Protein AF-A0A536AU59-F1 (afdb_monomer)

Sequence (185 aa):
SAAAGIATLIAFIRGLRAKHSKTIGNFWVDLVRTTLYILLPMSLVLALLLVSQGVVQNFSAYKTVSLLQPTTASTPVKDAEGNPVLDEHGQPKTETSAVTEQTLPMGPAAAQVAIKQLGTNGGGFFNVNSAHPFENPTPWTNFLEMISILLISSALCYTFGKMVGDTRQGWAVLAAMMIILVVGV

Structure (mmCIF, N/CA/C/O backbone):
data_AF-A0A536AU59-F1
#
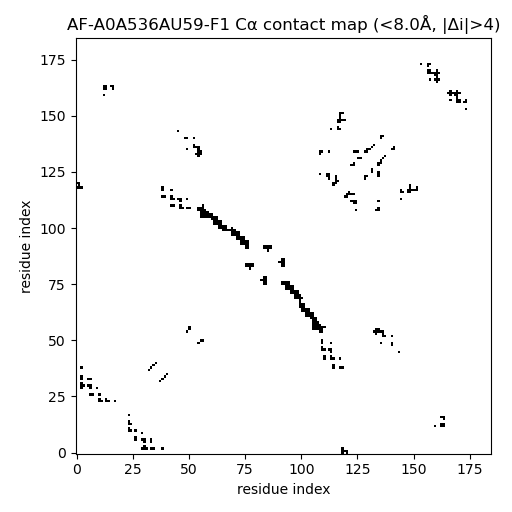_entry.id   AF-A0A536AU59-F1
#
loop_
_atom_site.group_PDB
_atom_site.id
_atom_site.type_symbol
_atom_site.label_atom_id
_atom_site.label_alt_id
_atom_site.label_comp_id
_atom_site.label_asym_id
_atom_site.label_entity_id
_atom_site.label_seq_id
_atom_site.pdbx_PDB_ins_code
_atom_site.Cartn_x
_atom_site.Cartn_y
_atom_site.Cartn_z
_atom_site.occupancy
_atom_site.B_iso_or_equiv
_atom_site.auth_seq_id
_atom_site.auth_comp_id
_atom_site.auth_asym_id
_atom_site.auth_atom_id
_atom_site.pdbx_PDB_model_num
ATOM 1 N N . SER A 1 1 ? 0.973 9.145 8.626 1.00 91.50 1 SER A N 1
ATOM 2 C CA . SER A 1 1 ? -0.442 9.541 8.431 1.00 91.50 1 SER A CA 1
ATOM 3 C C . SER A 1 1 ? -1.398 8.443 8.891 1.00 91.50 1 SER A C 1
ATOM 5 O O . SER A 1 1 ? -2.062 8.653 9.897 1.00 91.50 1 SER A O 1
ATOM 7 N N . ALA A 1 2 ? -1.433 7.269 8.241 1.00 96.81 2 ALA A N 1
ATOM 8 C CA . ALA A 1 2 ? -2.418 6.206 8.504 1.00 96.81 2 ALA A CA 1
ATOM 9 C C . ALA A 1 2 ? -2.560 5.825 9.992 1.00 96.81 2 ALA A C 1
ATOM 11 O O . ALA A 1 2 ? -3.658 5.880 10.540 1.00 96.81 2 ALA A O 1
ATOM 12 N N . ALA A 1 3 ? -1.449 5.537 10.683 1.00 97.88 3 ALA A N 1
ATOM 13 C CA . ALA A 1 3 ? -1.477 5.191 12.108 1.00 97.88 3 ALA A CA 1
ATOM 14 C C . ALA A 1 3 ? -2.070 6.298 12.998 1.00 97.88 3 ALA A C 1
ATOM 16 O O . ALA A 1 3 ? -2.753 5.996 13.971 1.00 97.88 3 ALA A O 1
ATOM 17 N N . ALA A 1 4 ? -1.846 7.572 12.658 1.00 98.06 4 ALA A N 1
ATOM 18 C CA . ALA A 1 4 ? -2.422 8.692 13.396 1.00 98.06 4 ALA A CA 1
ATOM 19 C C . ALA A 1 4 ? -3.943 8.762 13.195 1.00 98.06 4 ALA A C 1
ATOM 21 O O . ALA A 1 4 ? -4.668 8.943 14.166 1.00 98.06 4 ALA A O 1
ATOM 22 N N . GLY A 1 5 ? -4.432 8.544 11.968 1.00 97.81 5 GLY A N 1
ATOM 23 C CA . GLY A 1 5 ? -5.871 8.460 11.688 1.00 97.81 5 GLY A CA 1
ATOM 24 C C . GLY A 1 5 ? -6.550 7.332 12.471 1.00 97.81 5 GLY A C 1
ATOM 25 O O . GLY A 1 5 ? -7.575 7.553 13.115 1.00 97.81 5 GLY A O 1
ATOM 26 N N . ILE A 1 6 ? -5.927 6.150 12.499 1.00 98.25 6 ILE A N 1
ATOM 27 C CA . ILE A 1 6 ? -6.407 4.997 13.274 1.00 98.25 6 ILE A CA 1
ATOM 28 C C . ILE A 1 6 ? -6.409 5.311 14.776 1.00 98.25 6 ILE A C 1
ATOM 30 O O . ILE A 1 6 ? -7.417 5.088 15.441 1.00 98.25 6 ILE A O 1
ATOM 34 N N . ALA A 1 7 ? -5.321 5.867 15.319 1.00 98.19 7 ALA A N 1
ATOM 35 C CA . ALA A 1 7 ? -5.232 6.229 16.734 1.00 98.19 7 ALA A CA 1
ATOM 36 C C . ALA A 1 7 ? -6.310 7.251 17.138 1.00 98.19 7 ALA A C 1
ATOM 38 O O . ALA A 1 7 ? -6.965 7.084 18.169 1.00 98.19 7 ALA A O 1
ATOM 39 N N . THR A 1 8 ? -6.555 8.262 16.299 1.00 97.94 8 THR A N 1
ATOM 40 C CA . THR A 1 8 ? -7.621 9.252 16.509 1.00 97.94 8 THR A CA 1
ATOM 41 C C . THR A 1 8 ? -9.005 8.605 16.494 1.00 97.94 8 THR A C 1
ATOM 43 O O . THR A 1 8 ? -9.805 8.867 17.393 1.00 97.94 8 THR A O 1
ATOM 46 N N . LEU A 1 9 ? -9.286 7.714 15.536 1.00 97.38 9 LEU A N 1
ATOM 47 C CA . LEU A 1 9 ? -10.552 6.979 15.493 1.00 97.38 9 LEU A CA 1
ATOM 48 C C . LEU A 1 9 ? -10.742 6.126 16.754 1.00 97.38 9 LEU A C 1
ATOM 50 O O . LEU A 1 9 ? -11.803 6.150 17.368 1.00 97.38 9 LEU A O 1
ATOM 54 N N . ILE A 1 10 ? -9.712 5.405 17.188 1.00 97.75 10 ILE A N 1
ATOM 55 C CA . ILE A 1 10 ? -9.777 4.575 18.395 1.00 97.75 10 ILE A CA 1
ATOM 56 C C . ILE A 1 10 ? -10.048 5.424 19.646 1.00 97.75 10 ILE A C 1
ATOM 58 O O . ILE A 1 10 ? -10.880 5.043 20.476 1.00 97.75 10 ILE A O 1
ATOM 62 N N . ALA A 1 11 ? -9.404 6.586 19.774 1.00 96.88 11 ALA A N 1
ATOM 63 C CA . ALA A 1 11 ? -9.675 7.532 20.854 1.00 96.88 11 ALA A CA 1
ATOM 64 C C . ALA A 1 11 ? -11.124 8.053 20.808 1.00 96.88 11 ALA A C 1
ATOM 66 O O . ALA A 1 11 ? -11.797 8.086 21.841 1.00 96.88 11 ALA A O 1
ATOM 67 N N . PHE A 1 12 ? -11.636 8.371 19.615 1.00 96.50 12 PHE A N 1
ATOM 68 C CA . PHE A 1 12 ? -13.027 8.780 19.406 1.00 96.50 12 PHE A CA 1
ATOM 69 C C . PHE A 1 12 ? -14.022 7.696 19.847 1.00 96.50 12 PHE A C 1
ATOM 71 O O . PHE A 1 12 ? -14.934 7.971 20.627 1.00 96.50 12 PHE A O 1
ATOM 78 N N . ILE A 1 13 ? -13.809 6.441 19.439 1.00 96.25 13 ILE A N 1
ATOM 79 C CA . ILE A 1 13 ? -14.681 5.316 19.811 1.00 96.25 13 ILE A CA 1
ATOM 80 C C . ILE A 1 13 ? -14.677 5.094 21.331 1.00 96.25 13 ILE A C 1
ATOM 82 O O . ILE A 1 13 ? -15.728 4.853 21.933 1.00 96.25 13 ILE A O 1
ATOM 86 N N . ARG A 1 14 ? -13.509 5.205 21.980 1.00 96.00 14 ARG A N 1
ATOM 87 C CA . ARG A 1 14 ? -13.412 5.148 23.450 1.00 96.00 14 ARG A CA 1
ATOM 88 C C . ARG A 1 14 ? -14.189 6.288 24.107 1.00 96.00 14 ARG A C 1
ATOM 90 O O . ARG A 1 14 ? -14.858 6.039 25.107 1.00 96.00 14 ARG A O 1
ATOM 97 N N . GLY A 1 15 ? -14.139 7.489 23.531 1.00 94.50 15 GLY A N 1
ATOM 98 C CA . GLY A 1 15 ? -14.922 8.646 23.967 1.00 94.50 15 GLY A CA 1
ATOM 99 C C . GLY A 1 15 ? -16.431 8.405 23.899 1.00 94.50 15 GLY A C 1
ATOM 100 O O . GLY A 1 15 ? -17.119 8.649 24.884 1.00 94.50 15 GLY A O 1
ATOM 101 N N . LEU A 1 16 ? -16.939 7.835 22.799 1.00 92.44 16 LEU A N 1
ATOM 102 C CA . LEU A 1 16 ? -18.368 7.513 22.648 1.00 92.44 16 LEU A CA 1
ATOM 103 C C . LEU A 1 16 ? -18.874 6.499 23.683 1.00 92.44 16 LEU A C 1
ATOM 105 O O . LEU A 1 16 ? -20.016 6.573 24.133 1.00 92.44 16 LEU A O 1
ATOM 109 N N . ARG A 1 17 ? -18.036 5.528 24.058 1.00 90.44 17 ARG A N 1
ATOM 110 C CA . ARG A 1 17 ? -18.395 4.498 25.043 1.00 90.44 17 ARG A CA 1
ATOM 111 C C . ARG A 1 17 ? -18.287 5.001 26.488 1.00 90.44 17 ARG A C 1
ATOM 113 O O . ARG A 1 17 ? -18.954 4.470 27.380 1.00 90.44 17 ARG A O 1
ATOM 120 N N . ALA A 1 18 ? -17.402 5.957 26.755 1.00 87.94 18 ALA A N 1
ATOM 121 C CA . ALA A 1 18 ? -17.099 6.404 28.106 1.00 87.94 18 ALA A CA 1
ATOM 122 C C . ALA A 1 18 ? -18.294 7.145 28.731 1.00 87.94 18 ALA A C 1
ATOM 124 O O . ALA A 1 18 ? -18.651 8.233 28.303 1.00 87.94 18 ALA A O 1
ATOM 125 N N . LYS A 1 19 ? -18.886 6.580 29.793 1.00 82.06 19 LYS A N 1
ATOM 126 C CA . LYS A 1 19 ? -19.986 7.232 30.533 1.00 82.06 19 LYS A CA 1
ATOM 127 C C . LYS A 1 19 ? -19.507 8.134 31.678 1.00 82.06 19 LYS A C 1
ATOM 129 O O . LYS A 1 19 ? -20.169 9.111 31.990 1.00 82.06 19 LYS A O 1
ATOM 134 N N . HIS A 1 20 ? -18.350 7.831 32.278 1.00 82.88 20 HIS A N 1
ATOM 135 C CA . HIS A 1 20 ? -17.789 8.574 33.424 1.00 82.88 20 HIS A CA 1
ATOM 136 C C . HIS A 1 20 ? -16.245 8.605 33.454 1.00 82.88 20 HIS A C 1
ATOM 138 O O . HIS A 1 20 ? -15.647 8.883 34.493 1.00 82.88 20 HIS A O 1
ATOM 144 N N . SER A 1 21 ? -15.570 8.287 32.342 1.00 84.50 21 SER A N 1
ATOM 145 C CA . SER A 1 21 ? -14.100 8.313 32.298 1.00 84.50 21 SER A CA 1
ATOM 146 C C . SER A 1 21 ? -13.584 9.735 32.087 1.00 84.50 21 SER A C 1
ATOM 148 O O . SER A 1 21 ? -14.093 10.454 31.232 1.00 84.50 21 SER A O 1
ATOM 150 N N . LYS A 1 22 ? -12.524 10.115 32.809 1.00 89.00 22 LYS A N 1
ATOM 151 C CA . LYS A 1 22 ? -11.792 11.373 32.571 1.00 89.00 22 LYS A CA 1
ATOM 152 C C . LYS A 1 22 ? -10.778 11.269 31.424 1.00 89.00 22 LYS A C 1
ATOM 154 O O . LYS A 1 22 ? -10.204 12.278 31.033 1.00 89.00 22 LYS A O 1
ATOM 159 N N . THR A 1 23 ? -10.515 10.063 30.915 1.00 93.31 23 THR A N 1
ATOM 160 C CA . THR A 1 23 ? -9.491 9.808 29.890 1.00 93.31 23 THR A CA 1
ATOM 161 C C . THR A 1 23 ? -10.007 8.886 28.781 1.00 93.31 23 THR A C 1
ATOM 163 O O . THR A 1 23 ? -10.930 8.094 28.987 1.00 93.31 23 THR A O 1
ATOM 166 N N . ILE A 1 24 ? -9.386 8.977 27.600 1.00 94.44 24 ILE A N 1
ATOM 167 C CA . ILE A 1 24 ? -9.731 8.204 26.388 1.00 94.44 24 ILE A CA 1
ATOM 168 C C . ILE A 1 24 ? -8.565 7.331 25.883 1.00 94.44 24 ILE A C 1
ATOM 170 O O . ILE A 1 24 ? -8.553 6.862 24.743 1.00 94.44 24 ILE A O 1
ATOM 174 N N . GLY A 1 25 ? -7.586 7.072 26.753 1.00 94.69 25 GLY A N 1
ATOM 175 C CA . GLY A 1 25 ? -6.386 6.286 26.457 1.00 94.69 25 GLY A CA 1
ATOM 176 C C . GLY A 1 25 ? -5.146 7.141 26.192 1.00 94.69 25 GLY A C 1
ATOM 177 O O . GLY A 1 25 ? -5.088 8.303 26.592 1.00 94.69 25 GLY A O 1
ATOM 178 N N . ASN A 1 26 ? -4.137 6.541 25.553 1.00 97.62 26 ASN A N 1
ATOM 179 C CA . ASN A 1 26 ? -2.850 7.173 25.264 1.00 97.62 26 ASN A CA 1
ATOM 180 C C . ASN A 1 26 ? -2.548 7.097 23.762 1.00 97.62 26 ASN A C 1
ATOM 182 O O . ASN A 1 26 ? -2.304 6.015 23.226 1.00 97.62 26 ASN A O 1
ATOM 186 N N . PHE A 1 27 ? -2.513 8.264 23.119 1.00 97.62 27 PHE A N 1
ATOM 187 C CA . PHE A 1 27 ? -2.277 8.401 21.685 1.00 97.62 27 PHE A CA 1
ATOM 188 C C . PHE A 1 27 ? -0.969 7.747 21.223 1.00 97.62 27 PHE A C 1
ATOM 190 O O . PHE A 1 27 ? -0.961 7.035 20.223 1.00 97.62 27 PHE A O 1
ATOM 197 N N . TRP A 1 28 ? 0.130 7.931 21.959 1.00 98.25 28 TRP A N 1
ATOM 198 C CA . TRP A 1 28 ? 1.439 7.396 21.576 1.00 98.25 28 TRP A CA 1
ATOM 199 C C . TRP A 1 28 ? 1.464 5.871 21.596 1.00 98.25 28 TRP A C 1
ATOM 201 O O . TRP A 1 28 ? 2.072 5.246 20.730 1.00 98.25 28 TRP A O 1
ATOM 211 N N . VAL A 1 29 ? 0.755 5.266 22.551 1.00 98.50 29 VAL A N 1
ATOM 212 C CA . VAL A 1 29 ? 0.616 3.809 22.626 1.00 98.50 29 VAL A CA 1
ATOM 213 C C . VAL A 1 29 ? -0.158 3.287 21.419 1.00 98.50 29 VAL A C 1
ATOM 215 O O . VAL A 1 29 ? 0.282 2.323 20.794 1.00 98.50 29 VAL A O 1
ATOM 218 N N . ASP A 1 30 ? -1.275 3.923 21.062 1.00 98.44 30 ASP A N 1
ATOM 219 C CA . ASP A 1 30 ? -2.071 3.513 19.900 1.00 98.44 30 ASP A CA 1
ATOM 220 C C . ASP A 1 30 ? -1.302 3.716 18.588 1.00 98.44 30 ASP A C 1
ATOM 222 O O . ASP A 1 30 ? -1.297 2.828 17.734 1.00 98.44 30 ASP A O 1
ATOM 226 N N . LEU A 1 31 ? -0.592 4.839 18.451 1.00 98.56 31 LEU A N 1
ATOM 227 C CA . LEU A 1 31 ? 0.230 5.159 17.285 1.00 98.56 31 LEU A CA 1
ATOM 228 C C . LEU A 1 31 ? 1.341 4.121 17.076 1.00 98.56 31 LEU A C 1
ATOM 230 O O . LEU A 1 31 ? 1.478 3.567 15.981 1.00 98.56 31 LEU A O 1
ATOM 234 N N . VAL A 1 32 ? 2.118 3.835 18.125 1.00 98.50 32 VAL A N 1
ATOM 235 C CA . VAL A 1 32 ? 3.233 2.879 18.064 1.00 98.50 32 VAL A CA 1
ATOM 236 C C . VAL A 1 32 ? 2.713 1.468 17.811 1.00 98.50 32 VAL A C 1
ATOM 238 O O . VAL A 1 32 ? 3.229 0.785 16.928 1.00 98.50 32 VAL A O 1
ATOM 241 N N . ARG A 1 33 ? 1.655 1.035 18.511 1.00 98.56 33 ARG A N 1
ATOM 242 C CA . ARG A 1 33 ? 1.087 -0.308 18.316 1.00 98.56 33 ARG A CA 1
ATOM 243 C C . ARG A 1 33 ? 0.515 -0.493 16.917 1.00 98.56 33 ARG A C 1
ATOM 245 O O . ARG A 1 33 ? 0.765 -1.520 16.298 1.00 98.56 33 ARG A O 1
ATOM 252 N N . THR A 1 34 ? -0.204 0.501 16.404 1.00 98.38 34 THR A N 1
ATOM 253 C CA . THR A 1 34 ? -0.750 0.451 15.042 1.00 98.38 34 THR A CA 1
ATOM 254 C C . THR A 1 34 ? 0.368 0.386 14.008 1.00 98.38 34 THR A C 1
ATOM 256 O O . THR A 1 34 ? 0.298 -0.396 13.065 1.00 98.38 34 THR A O 1
ATOM 259 N N . THR A 1 35 ? 1.434 1.165 14.196 1.00 98.44 35 THR A N 1
ATOM 260 C CA . THR A 1 35 ? 2.568 1.167 13.267 1.00 98.44 35 THR A CA 1
ATOM 261 C C . THR A 1 35 ? 3.310 -0.169 13.292 1.00 98.44 35 THR A C 1
ATOM 263 O O . THR A 1 35 ? 3.496 -0.775 12.242 1.00 98.44 35 THR A O 1
ATOM 266 N N . LEU A 1 36 ? 3.699 -0.649 14.477 1.00 98.56 36 LEU A N 1
ATOM 267 C CA . LEU A 1 36 ? 4.583 -1.809 14.620 1.00 98.56 36 LEU A CA 1
ATOM 268 C C . LEU A 1 36 ? 3.873 -3.159 14.504 1.00 98.56 36 LEU A C 1
ATOM 270 O O . LEU A 1 36 ? 4.485 -4.109 14.031 1.00 98.56 36 LEU A O 1
ATOM 274 N N . TYR A 1 37 ? 2.611 -3.263 14.929 1.00 98.25 37 TYR A N 1
ATOM 275 C CA . TYR A 1 37 ? 1.904 -4.549 15.004 1.00 98.25 37 TYR A CA 1
ATOM 276 C C . TYR A 1 37 ? 0.792 -4.714 13.969 1.00 98.25 37 TYR A C 1
ATOM 278 O O . TYR A 1 37 ? 0.272 -5.816 13.830 1.00 98.25 37 TYR A O 1
ATOM 286 N N . ILE A 1 38 ? 0.425 -3.655 13.242 1.00 98.00 38 ILE A N 1
ATOM 287 C CA . ILE A 1 38 ? -0.588 -3.728 12.179 1.00 98.00 38 ILE A CA 1
ATOM 288 C C . ILE A 1 38 ? 0.046 -3.343 10.846 1.00 98.00 38 ILE A C 1
ATOM 290 O O . ILE A 1 38 ? 0.218 -4.192 9.978 1.00 98.00 38 ILE A O 1
ATOM 294 N N . LEU A 1 39 ? 0.446 -2.079 10.691 1.00 98.31 39 LEU A N 1
ATOM 295 C CA . LEU A 1 39 ? 0.872 -1.558 9.392 1.00 98.31 39 LEU A CA 1
ATOM 296 C C . LEU A 1 39 ? 2.169 -2.197 8.898 1.00 98.31 39 LEU A C 1
ATOM 298 O O . LEU A 1 39 ? 2.203 -2.653 7.763 1.00 98.31 39 LEU A O 1
ATOM 302 N N . LEU A 1 40 ? 3.210 -2.249 9.734 1.00 98.44 40 LEU A N 1
ATOM 303 C CA . LEU A 1 40 ? 4.515 -2.796 9.362 1.00 98.44 40 LEU A CA 1
ATOM 304 C C . LEU A 1 40 ? 4.474 -4.286 8.968 1.00 98.44 40 LEU A C 1
ATOM 306 O O . LEU A 1 40 ? 4.980 -4.616 7.898 1.00 98.44 40 LEU A O 1
ATOM 310 N N . PRO A 1 41 ? 3.891 -5.207 9.763 1.00 98.50 41 PRO A N 1
ATOM 311 C CA . PRO A 1 41 ? 3.863 -6.616 9.378 1.00 98.50 41 PRO A CA 1
ATOM 312 C C . PRO A 1 41 ? 2.989 -6.855 8.145 1.00 98.50 41 PRO A C 1
ATOM 314 O O . PRO A 1 41 ? 3.378 -7.614 7.260 1.00 98.50 41 PRO A O 1
ATOM 317 N N . MET A 1 42 ? 1.837 -6.183 8.040 1.00 98.19 42 MET A N 1
ATOM 318 C CA . MET A 1 42 ? 0.968 -6.328 6.870 1.00 98.19 42 MET A CA 1
ATOM 319 C C . MET A 1 42 ? 1.617 -5.758 5.604 1.00 98.19 42 MET A C 1
ATOM 321 O O . MET A 1 42 ? 1.542 -6.391 4.551 1.00 98.19 42 MET A O 1
ATOM 325 N N . SER A 1 43 ? 2.284 -4.601 5.694 1.00 98.06 43 SER A N 1
ATOM 326 C CA . SER A 1 43 ? 2.978 -4.010 4.547 1.00 98.06 43 SER A CA 1
ATOM 327 C C . SER A 1 43 ? 4.182 -4.836 4.124 1.00 98.06 43 SER A C 1
ATOM 329 O O . SER A 1 43 ? 4.426 -4.95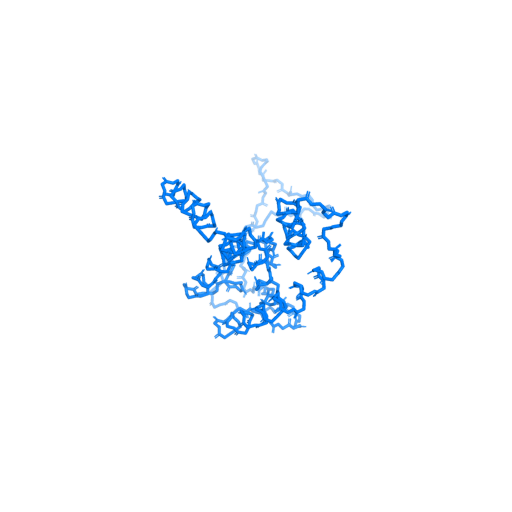2 2.929 1.00 98.06 43 SER A O 1
ATOM 331 N N . LEU A 1 44 ? 4.890 -5.469 5.063 1.00 98.56 44 LEU A N 1
ATOM 332 C CA . LEU A 1 44 ? 5.975 -6.390 4.741 1.00 98.56 44 LEU A CA 1
ATOM 333 C C . LEU A 1 44 ? 5.465 -7.590 3.934 1.00 98.56 44 LEU A C 1
ATOM 335 O O . LEU A 1 44 ? 6.029 -7.904 2.889 1.00 98.56 44 LEU A O 1
ATOM 339 N N . VAL A 1 45 ? 4.381 -8.232 4.383 1.00 98.62 45 VAL A N 1
ATOM 340 C CA . VAL A 1 45 ? 3.781 -9.368 3.664 1.00 98.62 45 VAL A CA 1
ATOM 341 C C . VAL A 1 45 ? 3.320 -8.944 2.271 1.00 98.62 45 VAL A C 1
ATOM 343 O O . VAL A 1 45 ? 3.668 -9.596 1.287 1.00 98.62 45 VAL A O 1
ATOM 346 N N . LEU A 1 46 ? 2.589 -7.832 2.168 1.00 98.56 46 LEU A N 1
ATOM 347 C CA . LEU A 1 46 ? 2.123 -7.324 0.880 1.00 98.56 46 LEU A CA 1
ATOM 348 C C . LEU A 1 46 ? 3.295 -6.966 -0.043 1.00 98.56 46 LEU A C 1
ATOM 350 O O . LEU A 1 46 ? 3.273 -7.345 -1.207 1.00 98.56 46 LEU A O 1
ATOM 354 N N . ALA A 1 47 ? 4.344 -6.312 0.462 1.00 98.62 47 ALA A N 1
ATOM 355 C CA . ALA A 1 47 ? 5.524 -5.976 -0.331 1.00 98.62 47 ALA A CA 1
ATOM 356 C C . ALA A 1 47 ? 6.200 -7.230 -0.901 1.00 98.62 47 ALA A C 1
ATOM 358 O O . ALA A 1 47 ? 6.558 -7.238 -2.074 1.00 98.62 47 ALA A O 1
ATOM 359 N N . LEU A 1 48 ? 6.327 -8.306 -0.119 1.00 98.62 48 LEU A N 1
ATOM 360 C CA . LEU A 1 48 ? 6.884 -9.572 -0.608 1.00 98.62 48 LEU A CA 1
ATOM 361 C C . LEU A 1 48 ? 6.015 -10.198 -1.707 1.00 98.62 48 LEU A C 1
ATOM 363 O O . LEU A 1 48 ? 6.548 -10.663 -2.716 1.00 98.62 48 LEU A O 1
ATOM 367 N N . LEU A 1 49 ? 4.688 -10.163 -1.550 1.00 98.50 49 LEU A N 1
ATOM 368 C CA . LEU A 1 49 ? 3.760 -10.617 -2.590 1.00 98.50 49 LEU A CA 1
ATOM 369 C C . LEU A 1 49 ? 3.905 -9.780 -3.867 1.00 98.50 49 LEU A C 1
ATOM 371 O O . LEU A 1 49 ? 4.002 -10.345 -4.952 1.00 98.50 49 LEU A O 1
ATOM 375 N N . LEU A 1 50 ? 3.996 -8.457 -3.747 1.00 98.62 50 LEU A N 1
ATOM 376 C CA . LEU A 1 50 ? 4.196 -7.549 -4.877 1.00 98.62 50 LEU A CA 1
ATOM 377 C C . LEU A 1 50 ? 5.537 -7.800 -5.591 1.00 98.62 50 LEU A C 1
ATOM 379 O O . LEU A 1 50 ? 5.567 -7.934 -6.815 1.00 98.62 50 LEU A O 1
ATOM 383 N N . VAL A 1 51 ? 6.637 -7.945 -4.843 1.00 98.62 51 VAL A N 1
ATOM 384 C CA . VAL A 1 51 ? 7.960 -8.283 -5.404 1.00 98.62 51 VAL A CA 1
ATOM 385 C C . VAL A 1 51 ? 7.912 -9.609 -6.153 1.00 98.62 51 VAL A C 1
ATOM 387 O O . VAL A 1 51 ? 8.452 -9.702 -7.254 1.00 98.62 51 VAL A O 1
ATOM 390 N N . SER A 1 52 ? 7.214 -10.615 -5.611 1.00 98.38 52 SER A N 1
ATOM 391 C CA . SER A 1 52 ? 7.072 -11.920 -6.273 1.00 98.38 52 SER A CA 1
ATOM 392 C C . SER A 1 52 ? 6.404 -11.839 -7.651 1.00 98.38 52 SER A C 1
ATOM 394 O O . SER A 1 52 ? 6.571 -12.744 -8.463 1.00 98.38 52 SER A O 1
ATOM 396 N N . GLN A 1 53 ? 5.653 -10.766 -7.916 1.00 98.50 53 GLN A N 1
ATOM 397 C CA . GLN A 1 53 ? 4.943 -10.535 -9.173 1.00 98.50 53 GLN A CA 1
ATOM 398 C C . GLN A 1 53 ? 5.641 -9.520 -10.092 1.00 98.50 53 GLN A C 1
ATOM 400 O O . GLN A 1 53 ? 5.125 -9.231 -11.167 1.00 98.50 53 GLN A O 1
ATOM 405 N N . GLY A 1 54 ? 6.805 -8.987 -9.703 1.00 97.38 54 GLY A N 1
ATOM 406 C CA . GLY A 1 54 ? 7.615 -8.106 -10.553 1.00 97.38 54 GLY A CA 1
ATOM 407 C C . GLY A 1 54 ? 7.620 -6.626 -10.163 1.00 97.38 54 GLY A C 1
ATOM 408 O O . GLY A 1 54 ? 8.169 -5.814 -10.907 1.00 97.38 54 GLY A O 1
ATOM 409 N N . VAL A 1 55 ? 7.058 -6.255 -9.008 1.00 98.44 55 VAL A N 1
ATOM 410 C CA . VAL A 1 55 ? 7.214 -4.892 -8.473 1.00 98.44 55 VAL A CA 1
ATOM 411 C C . VAL A 1 55 ? 8.675 -4.663 -8.088 1.00 98.44 55 VAL A C 1
ATOM 413 O O . VAL A 1 55 ? 9.299 -5.496 -7.425 1.00 98.44 55 VAL A O 1
ATOM 416 N N . VAL A 1 56 ? 9.240 -3.531 -8.508 1.00 97.88 56 VAL A N 1
ATOM 417 C CA . VAL A 1 56 ? 10.676 -3.269 -8.345 1.00 97.88 56 VAL A CA 1
ATOM 418 C C . VAL A 1 56 ? 11.004 -2.989 -6.875 1.00 97.88 56 VAL A C 1
ATOM 420 O O . VAL A 1 56 ? 10.355 -2.182 -6.214 1.00 97.88 56 VAL A O 1
ATOM 423 N N . GLN A 1 57 ? 12.028 -3.664 -6.351 1.00 98.38 57 GLN A N 1
ATOM 424 C CA . GLN A 1 57 ? 12.509 -3.479 -4.981 1.00 98.38 57 GLN A CA 1
ATOM 425 C C . GLN A 1 57 ? 14.030 -3.666 -4.918 1.00 98.38 57 GLN A C 1
ATOM 427 O O . GLN A 1 57 ? 14.526 -4.750 -4.616 1.00 98.38 57 GLN A O 1
ATOM 432 N N . ASN A 1 58 ? 14.789 -2.616 -5.233 1.00 97.75 58 ASN A N 1
ATOM 433 C CA . ASN A 1 58 ? 16.254 -2.626 -5.166 1.00 97.75 58 ASN A CA 1
ATOM 434 C C . ASN A 1 58 ? 16.828 -1.211 -4.952 1.00 97.75 58 ASN A C 1
ATOM 436 O O . ASN A 1 58 ? 16.089 -0.234 -4.909 1.00 97.75 58 ASN A O 1
ATOM 440 N N . PHE A 1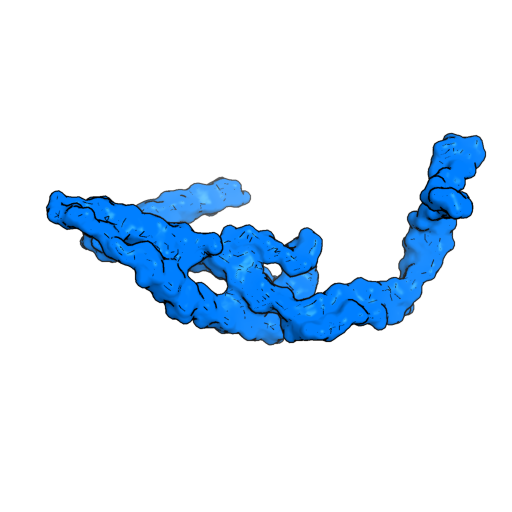 59 ? 18.151 -1.103 -4.826 1.00 97.75 59 PHE A N 1
ATOM 441 C CA . PHE A 1 59 ? 18.870 0.176 -4.726 1.00 97.75 59 PHE A CA 1
ATOM 442 C C . PHE A 1 59 ? 19.842 0.390 -5.896 1.00 97.75 59 PHE A C 1
ATOM 444 O O . PHE A 1 59 ? 20.857 1.067 -5.747 1.00 97.75 59 PHE A O 1
ATOM 451 N N . SER A 1 60 ? 19.587 -0.224 -7.056 1.00 97.56 60 SER A N 1
ATOM 452 C CA . SER A 1 60 ? 20.453 -0.010 -8.219 1.00 97.56 60 SER A CA 1
ATOM 453 C C . SER A 1 60 ? 20.254 1.386 -8.803 1.00 97.56 60 SER A C 1
ATOM 455 O O . SER A 1 60 ? 19.155 1.936 -8.742 1.00 97.56 60 SER A O 1
ATOM 457 N N . ALA A 1 61 ? 21.296 1.922 -9.441 1.00 97.50 61 ALA A N 1
ATOM 458 C CA . ALA A 1 61 ? 21.164 3.095 -10.296 1.00 97.50 61 ALA A CA 1
ATOM 459 C C . ALA A 1 61 ? 20.174 2.841 -11.450 1.00 97.50 61 ALA A C 1
ATOM 461 O O . ALA A 1 61 ? 19.818 1.696 -11.751 1.00 97.50 61 ALA A O 1
ATOM 462 N N . TYR A 1 62 ? 19.735 3.920 -12.100 1.00 96.94 62 TYR A N 1
ATOM 463 C CA . TYR A 1 62 ? 18.883 3.829 -13.284 1.00 96.94 62 TYR A CA 1
ATOM 464 C C . TYR A 1 62 ? 19.603 3.034 -14.373 1.00 96.94 62 TYR A C 1
ATOM 466 O O . TYR A 1 62 ? 20.817 3.159 -14.545 1.00 96.94 62 TYR A O 1
ATOM 474 N N . LYS A 1 63 ? 18.857 2.193 -15.088 1.00 96.00 63 LYS A N 1
ATOM 475 C CA . LYS A 1 63 ? 19.427 1.306 -16.105 1.00 96.00 63 LYS A CA 1
ATOM 476 C C . LYS A 1 63 ? 19.110 1.827 -17.492 1.00 96.00 63 LYS A C 1
ATOM 478 O O . LYS A 1 63 ? 17.940 1.967 -17.822 1.00 96.00 63 LYS A O 1
ATOM 483 N N . THR A 1 64 ? 20.127 2.042 -18.310 1.00 96.62 64 THR A N 1
ATOM 484 C CA . THR A 1 64 ? 19.942 2.308 -19.738 1.00 96.62 64 THR A CA 1
ATOM 485 C C . THR A 1 64 ? 19.870 0.983 -20.486 1.00 96.62 64 THR A C 1
ATOM 487 O O . THR A 1 64 ? 20.728 0.119 -20.298 1.00 96.62 64 THR A O 1
ATOM 490 N N . VAL A 1 65 ? 18.829 0.797 -21.294 1.00 95.00 65 VAL A N 1
ATOM 491 C CA . VAL A 1 65 ? 18.620 -0.406 -22.107 1.00 95.00 65 VAL A CA 1
ATOM 492 C C . VAL A 1 65 ? 18.497 -0.031 -23.576 1.00 95.00 65 VAL A C 1
ATOM 494 O O . VAL A 1 65 ? 17.820 0.935 -23.919 1.00 95.00 65 VAL A O 1
ATOM 497 N N . SER A 1 66 ? 19.143 -0.801 -24.447 1.00 95.00 66 SER A N 1
ATOM 498 C CA . SER A 1 66 ? 19.001 -0.641 -25.893 1.00 95.00 66 SER A CA 1
ATOM 499 C C . SER A 1 66 ? 17.648 -1.185 -26.351 1.00 95.00 66 SER A C 1
ATOM 501 O O . SER A 1 66 ? 17.234 -2.278 -25.959 1.00 95.00 66 SER A O 1
ATOM 503 N N . LEU A 1 67 ? 16.956 -0.417 -27.182 1.00 94.38 67 LEU A N 1
ATOM 504 C CA . LEU A 1 67 ? 15.672 -0.789 -27.755 1.00 94.38 67 LEU A CA 1
ATOM 505 C C . LEU A 1 67 ? 15.875 -1.771 -28.912 1.00 94.38 67 LEU A C 1
ATOM 507 O O . LEU A 1 67 ? 16.752 -1.584 -29.751 1.00 94.38 67 LEU A O 1
ATOM 511 N N . LEU A 1 68 ? 15.018 -2.794 -28.985 1.00 93.12 68 LEU A N 1
ATOM 512 C CA . LEU A 1 68 ? 15.003 -3.732 -30.115 1.00 93.12 68 LEU A CA 1
ATOM 513 C C . LEU A 1 68 ? 14.566 -3.051 -31.420 1.00 93.12 68 LEU A C 1
ATOM 515 O O . LEU A 1 68 ? 15.029 -3.420 -32.494 1.00 93.12 68 LEU A O 1
ATOM 519 N N . GLN A 1 69 ? 13.686 -2.052 -31.317 1.00 91.75 69 GLN A N 1
ATOM 520 C CA . GLN A 1 69 ? 13.232 -1.229 -32.430 1.00 91.75 69 GLN A CA 1
ATOM 521 C C . GLN A 1 69 ? 13.408 0.252 -32.062 1.00 91.75 69 GLN A C 1
ATOM 523 O O . GLN A 1 69 ? 12.839 0.688 -31.056 1.00 91.75 69 GLN A O 1
ATOM 528 N N . PRO A 1 70 ? 14.169 1.036 -32.848 1.00 87.88 70 PRO A N 1
ATOM 529 C CA . PRO A 1 70 ? 14.300 2.468 -32.618 1.00 87.88 70 PRO A CA 1
ATOM 530 C C . PRO A 1 70 ? 12.950 3.180 -32.744 1.00 87.88 70 PRO A C 1
ATOM 532 O O . PRO A 1 70 ? 12.188 2.919 -33.678 1.00 87.88 70 PRO A O 1
ATOM 535 N N . THR A 1 71 ? 12.670 4.099 -31.823 1.00 84.94 71 THR A N 1
ATOM 536 C CA . THR A 1 71 ? 11.491 4.979 -31.895 1.00 84.94 71 THR A CA 1
ATOM 537 C C . THR A 1 71 ? 11.927 6.356 -32.376 1.00 84.94 71 THR A C 1
ATOM 539 O O . THR A 1 71 ? 12.987 6.836 -31.993 1.00 84.94 71 THR A O 1
ATOM 542 N N . THR A 1 72 ? 11.136 7.026 -33.206 1.00 85.69 72 THR A N 1
ATOM 543 C CA . THR A 1 72 ? 11.426 8.403 -33.624 1.00 85.69 72 THR A CA 1
ATOM 544 C C . THR A 1 72 ? 10.872 9.396 -32.610 1.00 85.69 72 THR A C 1
ATOM 546 O O . THR A 1 72 ? 9.671 9.383 -32.338 1.00 85.69 72 THR A O 1
ATOM 549 N N . ALA A 1 73 ? 11.721 10.276 -32.085 1.00 79.12 73 ALA A N 1
ATOM 550 C CA . ALA A 1 73 ? 11.290 11.419 -31.289 1.00 79.12 73 ALA A CA 1
ATOM 551 C C . ALA A 1 73 ? 11.545 12.711 -32.072 1.00 79.12 73 ALA A C 1
ATOM 553 O O . ALA A 1 73 ? 12.646 12.933 -32.578 1.00 79.12 73 ALA A O 1
ATOM 554 N N . SER A 1 74 ? 10.522 13.559 -32.170 1.00 75.69 74 SER A N 1
ATOM 555 C CA . SER A 1 74 ? 10.642 14.899 -32.743 1.00 75.69 74 SER A CA 1
ATOM 556 C C . SER A 1 74 ? 11.045 15.863 -31.634 1.00 75.69 74 SER A C 1
ATOM 558 O O . SER A 1 74 ? 10.230 16.229 -30.787 1.00 75.69 74 SER A O 1
ATOM 560 N N . THR A 1 75 ? 12.315 16.252 -31.608 1.00 73.81 75 THR A N 1
ATOM 561 C CA . THR A 1 75 ? 12.826 17.238 -30.650 1.00 73.81 75 THR A CA 1
ATOM 562 C C . THR A 1 75 ? 12.894 18.611 -31.312 1.00 73.81 75 THR A C 1
ATOM 564 O O . THR A 1 75 ? 13.382 18.693 -32.440 1.00 73.81 75 THR A O 1
ATOM 567 N N . PRO A 1 76 ? 12.447 19.698 -30.655 1.00 76.06 76 PRO A N 1
ATOM 568 C CA . PRO A 1 76 ? 12.658 21.045 -31.173 1.00 76.06 76 PRO A CA 1
ATOM 569 C C . PRO A 1 76 ? 14.159 21.313 -31.278 1.00 76.06 76 PRO A C 1
ATOM 571 O O . PRO A 1 76 ? 14.882 21.133 -30.294 1.00 76.06 76 PRO A O 1
ATOM 574 N N . VAL A 1 77 ? 14.619 21.736 -32.451 1.00 73.94 77 VAL A N 1
ATOM 575 C CA . VAL A 1 77 ? 15.986 22.214 -32.656 1.00 73.94 77 VAL A CA 1
ATOM 576 C C . VAL A 1 77 ? 16.146 23.464 -31.808 1.00 73.94 77 VAL A C 1
ATOM 578 O O . VAL A 1 77 ? 15.338 24.383 -31.917 1.00 73.94 77 VAL A O 1
ATOM 581 N N . LYS A 1 78 ? 17.147 23.488 -30.933 1.00 77.56 78 LYS A N 1
ATOM 582 C CA . LYS A 1 78 ? 17.437 24.646 -30.085 1.00 77.56 78 LYS A CA 1
ATOM 583 C C . LYS A 1 78 ? 18.654 25.399 -30.618 1.00 77.56 78 LYS A C 1
ATOM 585 O O . LYS A 1 78 ? 19.585 24.765 -31.110 1.00 77.56 78 LYS A O 1
ATOM 590 N N . ASP A 1 79 ? 18.631 26.726 -30.540 1.00 74.81 79 ASP A N 1
ATOM 591 C CA . ASP A 1 79 ? 19.788 27.581 -30.815 1.00 74.81 79 ASP A CA 1
ATOM 592 C C . ASP A 1 79 ? 20.856 27.458 -29.706 1.00 74.81 79 ASP A C 1
ATOM 594 O O . ASP A 1 79 ? 20.688 26.725 -28.725 1.00 74.81 79 ASP A O 1
ATOM 598 N N . ALA A 1 80 ? 21.983 28.159 -29.864 1.00 72.94 80 ALA A N 1
ATOM 599 C CA . ALA A 1 80 ? 23.085 28.144 -28.898 1.00 72.94 80 ALA A CA 1
ATOM 600 C C . ALA A 1 80 ? 22.699 28.725 -27.520 1.00 72.94 80 ALA A C 1
ATOM 602 O O . ALA A 1 80 ? 23.362 28.425 -26.526 1.00 72.94 80 ALA A O 1
ATOM 603 N N . GLU A 1 81 ? 21.621 29.512 -27.448 1.00 76.75 81 GLU A N 1
ATOM 604 C CA . GLU A 1 81 ? 21.056 30.057 -26.212 1.00 76.75 81 GLU A CA 1
ATOM 605 C C . GLU A 1 81 ? 19.953 29.164 -25.599 1.00 76.75 81 GLU A C 1
ATOM 607 O O . GLU A 1 81 ? 19.478 29.435 -24.494 1.00 76.75 81 GLU A O 1
ATOM 612 N N . GLY A 1 82 ? 19.575 28.064 -26.262 1.00 71.75 82 GLY A N 1
ATOM 613 C CA . GLY A 1 82 ? 18.582 27.095 -25.795 1.00 71.75 82 GLY A CA 1
ATOM 614 C C . GLY A 1 82 ? 17.130 27.392 -26.197 1.00 71.75 82 GLY A C 1
ATOM 615 O O . GLY A 1 82 ? 16.233 26.662 -25.748 1.00 71.75 82 GLY A O 1
ATOM 616 N N . ASN A 1 83 ? 16.876 28.403 -27.036 1.00 77.56 83 ASN A N 1
ATOM 617 C CA . ASN A 1 83 ? 15.540 28.718 -27.551 1.00 77.56 83 ASN A CA 1
ATOM 618 C C . ASN A 1 83 ? 15.198 27.839 -28.766 1.00 77.56 83 ASN A C 1
ATOM 620 O O . ASN A 1 83 ? 16.093 27.471 -29.524 1.00 77.56 83 ASN A O 1
ATOM 624 N N . PRO A 1 84 ? 13.920 27.489 -28.997 1.00 76.50 84 PRO A N 1
ATOM 625 C CA . PRO A 1 84 ? 13.526 26.720 -30.174 1.00 76.50 84 PRO A CA 1
ATOM 626 C C . PRO A 1 84 ? 13.744 27.532 -31.460 1.00 76.50 84 PRO A C 1
ATOM 628 O O . PRO A 1 84 ? 13.165 28.606 -31.618 1.00 76.50 84 PRO A O 1
ATOM 631 N N . VAL A 1 85 ? 14.532 27.002 -32.397 1.00 79.12 85 VAL A N 1
ATOM 632 C CA . VAL A 1 85 ? 14.685 27.556 -33.747 1.00 79.12 85 VAL A CA 1
ATOM 633 C C . VAL A 1 85 ? 13.340 27.452 -34.451 1.00 79.12 85 VAL A C 1
ATOM 635 O O . VAL A 1 85 ? 12.767 26.369 -34.515 1.00 79.12 85 VAL A O 1
ATOM 638 N N . LEU A 1 86 ? 12.828 28.565 -34.969 1.00 78.88 86 LEU A N 1
ATOM 639 C CA . LEU A 1 86 ? 11.556 28.589 -35.685 1.00 78.88 86 LEU A CA 1
ATOM 640 C C . LEU A 1 86 ? 11.755 28.228 -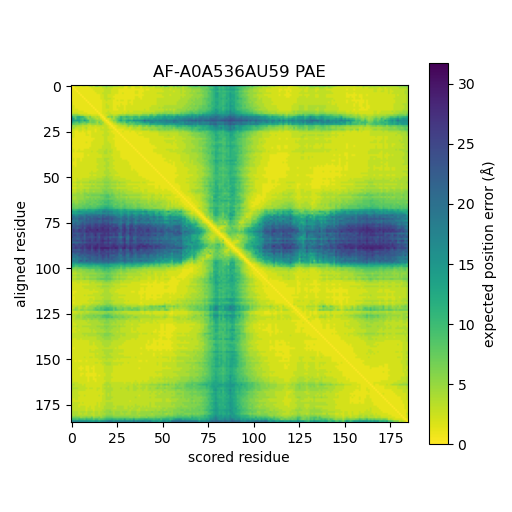37.166 1.00 78.88 86 LEU A C 1
ATOM 642 O O . LEU A 1 86 ? 12.787 28.536 -37.764 1.00 78.88 86 LEU A O 1
ATOM 646 N N . ASP A 1 87 ? 10.777 27.547 -37.747 1.00 75.12 87 ASP A N 1
ATOM 647 C CA . ASP A 1 87 ? 10.663 27.293 -39.175 1.00 75.12 87 ASP A CA 1
ATOM 648 C C . ASP A 1 87 ? 10.125 28.528 -39.920 1.00 75.12 87 ASP A C 1
ATOM 650 O O . ASP A 1 87 ? 9.806 29.560 -39.326 1.00 75.12 87 ASP A O 1
ATOM 654 N N . GLU A 1 88 ? 10.017 28.431 -41.246 1.00 77.44 88 GLU A N 1
ATOM 655 C CA . GLU A 1 88 ? 9.553 29.525 -42.114 1.00 77.44 88 GLU A CA 1
ATOM 656 C C . GLU A 1 88 ? 8.113 29.993 -41.812 1.00 77.44 88 GLU A C 1
ATOM 658 O O . GLU A 1 88 ? 7.709 31.065 -42.260 1.00 77.44 88 GLU A O 1
ATOM 663 N N . HIS A 1 89 ? 7.351 29.226 -41.024 1.00 76.62 89 HIS A N 1
ATOM 664 C CA . HIS A 1 89 ? 5.975 29.518 -40.618 1.00 76.62 89 HIS A CA 1
ATOM 665 C C . HIS A 1 89 ? 5.877 29.966 -39.148 1.00 76.62 89 HIS A C 1
ATOM 667 O O . HIS A 1 89 ? 4.772 30.103 -38.614 1.00 76.62 89 HIS A O 1
ATOM 673 N N . GLY A 1 90 ? 7.013 30.206 -38.483 1.00 72.12 90 GLY A N 1
ATOM 674 C CA . GLY A 1 90 ? 7.068 30.645 -37.089 1.00 72.12 90 GLY A CA 1
ATOM 675 C C . GLY A 1 90 ? 6.762 29.543 -36.068 1.00 72.12 90 GLY A C 1
ATOM 676 O O . GLY A 1 90 ? 6.476 29.862 -34.914 1.00 72.12 90 GLY A O 1
ATOM 677 N N . GLN A 1 91 ? 6.801 28.266 -36.463 1.00 75.31 91 GLN A N 1
ATOM 678 C CA . GLN A 1 91 ? 6.648 27.115 -35.565 1.00 75.31 91 GLN A CA 1
ATOM 679 C C . GLN A 1 91 ? 8.019 26.554 -35.165 1.00 75.31 91 GLN A C 1
ATOM 681 O O . GLN A 1 91 ? 8.970 26.694 -35.921 1.00 75.31 91 GLN A O 1
ATOM 686 N N . PRO A 1 92 ? 8.178 25.892 -34.008 1.00 75.75 92 PRO A N 1
ATOM 687 C CA . PRO A 1 92 ? 9.449 25.274 -33.636 1.00 75.75 92 PRO A CA 1
ATOM 688 C C . PRO A 1 92 ? 9.876 24.217 -34.664 1.00 75.75 92 PRO A C 1
ATOM 690 O O . PRO A 1 92 ? 9.213 23.190 -34.824 1.00 75.75 92 PRO A O 1
ATOM 693 N N . LYS A 1 93 ? 11.011 24.437 -35.329 1.00 78.50 93 LYS A N 1
ATOM 694 C CA . LYS A 1 93 ? 11.647 23.461 -36.210 1.00 78.50 93 LYS A CA 1
ATOM 6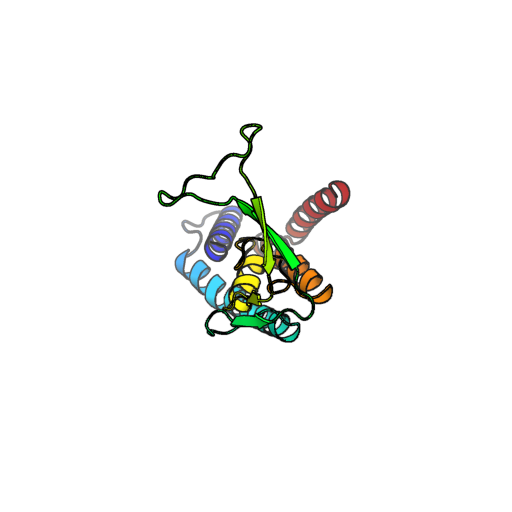95 C C . LYS A 1 93 ? 11.976 22.227 -35.381 1.00 78.50 93 LYS A C 1
ATOM 697 O O . LYS A 1 93 ? 12.699 22.312 -34.392 1.00 78.50 93 LYS A O 1
ATOM 702 N N . THR A 1 94 ? 11.440 21.076 -35.765 1.00 78.31 94 THR A N 1
ATOM 703 C CA . THR A 1 94 ? 11.688 19.809 -35.074 1.00 78.31 94 THR A CA 1
ATOM 704 C C . THR A 1 94 ? 12.602 18.925 -35.908 1.00 78.31 94 THR A C 1
ATOM 706 O O . THR A 1 94 ? 12.410 18.763 -37.111 1.00 78.31 94 THR A O 1
ATOM 709 N N . GLU A 1 95 ? 13.614 18.349 -35.269 1.00 74.81 95 GLU A N 1
ATOM 710 C CA . GLU A 1 95 ? 14.445 17.305 -35.856 1.00 74.81 95 GLU A CA 1
ATOM 711 C C . GLU A 1 95 ? 13.948 15.949 -35.372 1.00 74.81 95 GLU A C 1
ATOM 713 O O . GLU A 1 95 ? 13.727 15.727 -34.179 1.00 74.81 95 GLU A O 1
ATOM 718 N N . THR A 1 96 ? 13.745 15.040 -36.323 1.00 76.75 96 THR A N 1
ATOM 719 C CA . THR A 1 96 ? 13.347 13.668 -36.020 1.00 76.75 96 THR A CA 1
ATOM 720 C C . THR A 1 96 ? 14.605 12.849 -35.805 1.00 76.75 96 THR A C 1
ATOM 722 O O . THR A 1 96 ? 15.310 12.526 -36.760 1.00 76.75 96 THR A O 1
ATOM 725 N N . SER A 1 97 ? 14.883 12.522 -34.547 1.00 76.25 97 SER A N 1
ATOM 726 C CA . SER A 1 97 ? 16.024 11.689 -34.171 1.00 76.25 97 SER A CA 1
ATOM 727 C C . SER A 1 97 ? 15.559 10.291 -33.779 1.00 76.25 97 SER A C 1
ATOM 729 O O . SER A 1 97 ? 14.524 10.118 -33.128 1.00 76.25 97 SER A O 1
ATOM 731 N N . ALA A 1 98 ? 16.327 9.279 -34.184 1.00 83.12 98 ALA A N 1
ATOM 732 C CA . ALA A 1 98 ? 16.098 7.907 -33.756 1.00 83.12 98 ALA A CA 1
ATOM 733 C C . ALA A 1 98 ? 16.551 7.741 -32.297 1.00 83.12 98 ALA A C 1
ATOM 735 O O . ALA A 1 98 ? 17.714 7.957 -31.967 1.00 83.12 98 ALA A O 1
ATOM 736 N N . VAL A 1 99 ? 15.629 7.337 -31.430 1.00 86.38 99 VAL A N 1
ATOM 737 C CA . VAL A 1 99 ? 15.888 6.953 -30.043 1.00 86.38 99 VAL A CA 1
ATOM 738 C C . VAL A 1 99 ? 16.135 5.451 -30.018 1.00 86.38 99 VAL A C 1
ATOM 740 O O . VAL A 1 99 ? 15.234 4.659 -30.300 1.00 86.38 99 VAL A O 1
ATOM 743 N N . THR A 1 100 ? 17.368 5.063 -29.702 1.00 91.50 100 THR A N 1
ATOM 744 C CA . THR A 1 100 ? 17.814 3.661 -29.653 1.00 91.50 100 THR A CA 1
ATOM 745 C C . THR A 1 100 ? 17.972 3.132 -28.232 1.00 91.50 100 THR A C 1
ATOM 747 O O . THR A 1 100 ? 18.182 1.938 -28.056 1.00 91.50 100 THR A O 1
ATOM 750 N N . GLU A 1 101 ? 17.874 3.990 -27.217 1.00 93.44 101 GLU A N 1
ATOM 751 C CA . GLU A 1 101 ? 18.052 3.630 -25.810 1.00 93.44 101 GLU A CA 1
ATOM 752 C C . GLU A 1 101 ? 16.926 4.198 -24.943 1.00 93.44 101 GLU A C 1
ATOM 754 O O . GLU A 1 101 ? 16.376 5.262 -25.228 1.00 93.44 101 GLU A O 1
ATOM 759 N N . GLN A 1 102 ? 16.600 3.493 -23.861 1.00 92.75 102 GLN A N 1
ATOM 760 C CA . GLN A 1 102 ? 15.635 3.918 -22.853 1.00 92.75 102 GLN A CA 1
ATOM 761 C C . GLN A 1 102 ? 16.239 3.803 -21.455 1.00 92.75 102 GLN A C 1
ATOM 763 O O . GLN A 1 102 ? 16.813 2.779 -21.088 1.00 92.75 102 GLN A O 1
ATOM 768 N N . THR A 1 103 ? 16.038 4.832 -20.637 1.00 94.44 103 THR A N 1
ATOM 769 C CA . THR A 1 103 ? 16.404 4.805 -19.219 1.00 94.44 103 THR A CA 1
ATOM 770 C C . THR A 1 103 ? 15.245 4.265 -18.384 1.00 94.44 103 THR A C 1
ATOM 772 O O . THR A 1 103 ? 14.151 4.828 -18.377 1.00 94.44 103 THR A O 1
ATOM 775 N N . LEU A 1 104 ? 15.487 3.182 -17.652 1.00 95.62 104 LEU A N 1
ATOM 776 C CA . LEU A 1 104 ? 14.542 2.555 -16.738 1.00 95.62 104 LEU A CA 1
ATOM 777 C C . LEU A 1 104 ? 14.805 3.023 -15.300 1.00 95.62 104 LEU A C 1
ATOM 779 O O . LEU A 1 104 ? 15.906 2.794 -14.775 1.00 95.62 104 LEU A O 1
ATOM 783 N N . PRO A 1 105 ? 13.810 3.638 -14.638 1.00 95.56 105 PRO A N 1
ATOM 784 C CA . PRO A 1 105 ? 13.951 4.051 -13.253 1.00 95.56 105 PRO A CA 1
ATOM 785 C C . PRO A 1 105 ? 13.911 2.822 -12.333 1.00 95.56 105 PRO A C 1
ATOM 787 O O . PRO A 1 105 ? 13.071 1.936 -12.484 1.00 95.56 105 PRO A O 1
ATOM 790 N N . MET A 1 106 ? 14.839 2.769 -11.379 1.00 97.19 106 MET A N 1
ATOM 791 C CA . MET A 1 106 ? 14.967 1.694 -10.386 1.00 97.19 106 MET A CA 1
ATOM 792 C C . MET A 1 106 ? 14.717 2.247 -8.978 1.00 97.19 106 MET A C 1
ATOM 794 O O . MET A 1 106 ? 14.741 3.463 -8.778 1.00 97.19 106 MET A O 1
ATOM 798 N N . GLY A 1 107 ? 14.483 1.373 -7.996 1.00 96.62 107 GLY A N 1
ATOM 799 C CA . GLY A 1 107 ? 14.321 1.798 -6.605 1.00 96.62 107 GLY A CA 1
ATOM 800 C C . GLY A 1 107 ? 13.537 0.829 -5.714 1.00 96.62 107 GLY A C 1
ATOM 801 O O . GLY A 1 107 ? 13.068 -0.217 -6.169 1.00 96.62 107 GLY A O 1
ATOM 802 N N . PRO A 1 108 ? 13.396 1.151 -4.417 1.00 97.56 108 PRO A N 1
ATOM 803 C CA . PRO A 1 108 ? 12.691 0.325 -3.440 1.00 97.56 108 PRO A CA 1
ATOM 804 C C . PRO A 1 108 ? 11.164 0.547 -3.493 1.00 97.56 108 PRO A C 1
ATOM 806 O O . PRO A 1 108 ? 10.553 0.922 -2.490 1.00 97.56 108 PRO A O 1
ATOM 809 N N . ALA A 1 109 ? 10.543 0.358 -4.663 1.00 97.75 109 ALA A N 1
ATOM 810 C CA . ALA A 1 109 ? 9.146 0.726 -4.892 1.00 97.75 109 ALA A CA 1
ATOM 811 C C . ALA A 1 109 ? 8.149 -0.173 -4.140 1.00 97.75 109 ALA A C 1
ATOM 813 O O . ALA A 1 109 ? 7.207 0.347 -3.547 1.00 97.75 109 ALA A O 1
ATOM 814 N N . ALA A 1 110 ? 8.351 -1.494 -4.092 1.00 98.12 110 ALA A N 1
ATOM 815 C CA . ALA A 1 110 ? 7.381 -2.423 -3.492 1.00 98.12 110 ALA A CA 1
ATOM 816 C C . ALA A 1 110 ? 7.045 -2.120 -2.023 1.00 98.12 110 ALA A C 1
ATOM 818 O O . ALA A 1 110 ? 5.878 -2.166 -1.632 1.00 98.12 110 ALA A O 1
ATOM 819 N N . ALA A 1 111 ? 8.044 -1.760 -1.214 1.00 97.44 111 ALA A N 1
ATOM 820 C CA . ALA A 1 111 ? 7.842 -1.379 0.183 1.00 97.44 111 ALA A CA 1
ATOM 821 C C . ALA A 1 111 ? 6.967 -0.119 0.310 1.00 97.44 111 ALA A C 1
ATOM 823 O O . ALA A 1 111 ? 6.080 -0.062 1.166 1.00 97.44 111 ALA A O 1
ATOM 824 N N . GLN A 1 112 ? 7.177 0.869 -0.567 1.00 97.88 112 GLN A N 1
ATOM 825 C CA . GLN A 1 112 ? 6.361 2.082 -0.614 1.00 97.88 112 GLN A CA 1
ATOM 826 C C . GLN A 1 112 ? 4.946 1.790 -1.131 1.00 97.88 112 GLN A C 1
ATOM 828 O O . GLN A 1 112 ? 3.976 2.255 -0.534 1.00 97.88 112 GLN A O 1
ATOM 833 N N . VAL A 1 113 ? 4.805 0.983 -2.186 1.00 98.12 113 VAL A N 1
ATOM 834 C CA . VAL A 1 113 ? 3.506 0.579 -2.751 1.00 98.12 113 VAL A CA 1
ATOM 835 C C . VAL A 1 113 ? 2.669 -0.166 -1.711 1.00 98.12 113 VAL A C 1
ATOM 837 O O . VAL A 1 113 ? 1.492 0.137 -1.531 1.00 98.12 113 VAL A O 1
ATOM 840 N N . ALA A 1 114 ? 3.263 -1.075 -0.944 1.00 98.31 114 ALA A N 1
ATOM 841 C CA . ALA A 1 114 ? 2.518 -1.813 0.068 1.00 98.31 114 ALA A CA 1
ATOM 842 C C . ALA A 1 114 ? 1.898 -0.888 1.133 1.00 98.31 114 ALA A C 1
ATOM 844 O O . ALA A 1 114 ? 0.702 -0.972 1.424 1.00 98.31 114 ALA A O 1
ATOM 845 N N . ILE A 1 115 ? 2.686 0.036 1.698 1.00 97.62 115 ILE A N 1
ATOM 846 C CA . ILE A 1 115 ? 2.184 0.957 2.728 1.00 97.62 115 ILE A CA 1
ATOM 847 C C . ILE A 1 115 ? 1.298 2.069 2.152 1.00 97.62 115 ILE A C 1
ATOM 849 O O . ILE A 1 115 ? 0.378 2.527 2.839 1.00 97.62 115 ILE A O 1
ATOM 853 N N . LYS A 1 116 ? 1.521 2.502 0.899 1.00 97.25 116 LYS A N 1
ATOM 854 C CA . LYS A 1 116 ? 0.659 3.512 0.269 1.00 97.25 116 LYS A CA 1
ATOM 855 C C . LYS A 1 116 ? -0.759 2.970 0.081 1.00 97.25 116 LYS A C 1
ATOM 857 O O . LYS A 1 116 ? -1.691 3.741 0.292 1.00 97.25 116 LYS A O 1
ATOM 862 N N . GLN A 1 117 ? -0.910 1.682 -0.252 1.00 98.06 117 GLN A N 1
ATOM 863 C CA . GLN A 1 117 ? -2.222 1.062 -0.444 1.00 98.06 117 GLN A CA 1
ATOM 864 C C . GLN A 1 117 ? -2.897 0.729 0.882 1.00 98.06 117 GLN A C 1
ATOM 866 O O . GLN A 1 117 ? -3.999 1.208 1.132 1.00 98.06 117 GLN A O 1
ATOM 871 N N . LEU A 1 118 ? -2.214 0.009 1.780 1.00 97.19 118 LEU A N 1
ATOM 872 C CA . LEU A 1 118 ? -2.773 -0.339 3.096 1.00 97.19 118 LEU A CA 1
ATOM 873 C C . LEU A 1 118 ? -3.159 0.893 3.917 1.00 97.19 118 LEU A C 1
ATOM 875 O O . LEU A 1 118 ? -4.182 0.907 4.594 1.00 97.19 118 LEU A O 1
ATOM 879 N N . GLY A 1 119 ? -2.322 1.930 3.881 1.00 96.56 119 GLY A N 1
ATOM 880 C CA . GLY A 1 119 ? -2.562 3.175 4.600 1.00 96.56 119 GLY A CA 1
ATOM 881 C C . GLY A 1 119 ? -3.391 4.201 3.830 1.00 96.56 119 GLY A C 1
ATOM 882 O O . GLY A 1 119 ? -3.441 5.342 4.286 1.00 96.56 119 GLY A O 1
ATOM 883 N N . THR A 1 120 ? -3.940 3.832 2.664 1.00 97.12 120 THR A N 1
ATOM 884 C CA . THR A 1 120 ? -4.739 4.695 1.774 1.00 97.12 120 THR A CA 1
ATOM 885 C C . THR A 1 120 ? -4.101 6.068 1.519 1.00 97.12 120 THR A C 1
ATOM 887 O O . THR A 1 120 ? -4.777 7.093 1.513 1.00 97.12 120 THR A O 1
ATOM 890 N N . ASN A 1 121 ? -2.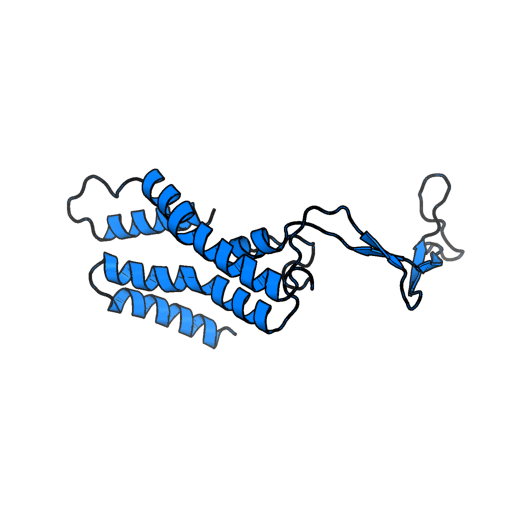774 6.105 1.370 1.00 95.56 121 ASN A N 1
ATOM 891 C CA . ASN A 1 121 ? -2.016 7.338 1.143 1.00 95.56 121 ASN A CA 1
ATOM 892 C C . ASN A 1 121 ? -1.976 7.719 -0.338 1.00 95.56 121 ASN A C 1
ATOM 894 O O . ASN A 1 121 ? -1.939 8.899 -0.663 1.00 95.56 121 ASN A O 1
ATOM 898 N N . GLY A 1 122 ? -1.911 6.723 -1.228 1.00 89.88 122 GLY A N 1
ATOM 899 C CA . GLY A 1 122 ? -1.918 6.941 -2.676 1.00 89.88 122 GLY A CA 1
ATOM 900 C C . GLY A 1 122 ? -0.654 7.579 -3.272 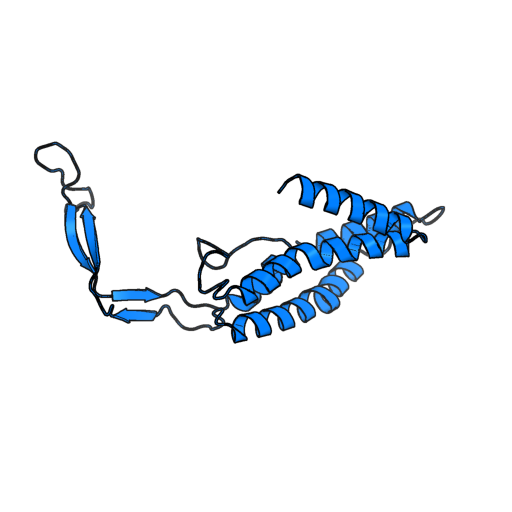1.00 89.88 122 GLY A C 1
ATOM 901 O O . GLY A 1 122 ? -0.657 7.881 -4.455 1.00 89.88 122 GLY A O 1
ATOM 902 N N . GLY A 1 123 ? 0.431 7.776 -2.515 1.00 92.75 123 GLY A N 1
ATOM 903 C CA . GLY A 1 123 ? 1.689 8.333 -3.040 1.00 92.75 123 GLY A CA 1
ATOM 904 C C . GLY A 1 123 ? 2.525 7.310 -3.820 1.00 92.75 123 GLY A C 1
ATOM 905 O O . GLY A 1 123 ? 3.180 6.464 -3.205 1.00 92.75 123 GLY A O 1
ATOM 906 N N . GLY A 1 124 ? 2.501 7.386 -5.155 1.00 91.12 124 GLY A N 1
ATOM 907 C CA . GLY A 1 124 ? 3.279 6.523 -6.059 1.00 91.12 124 GLY A CA 1
ATOM 908 C C . GLY A 1 124 ? 4.789 6.769 -6.000 1.00 91.12 124 GLY A C 1
ATOM 909 O O . GLY A 1 124 ? 5.232 7.840 -5.584 1.00 91.12 124 GLY A O 1
ATOM 910 N N . PHE A 1 125 ? 5.575 5.765 -6.394 1.00 96.12 125 PHE A N 1
ATOM 911 C CA . PHE A 1 125 ? 7.036 5.882 -6.501 1.00 96.12 125 PHE A CA 1
ATOM 912 C C . PHE A 1 125 ? 7.442 6.509 -7.842 1.00 96.12 125 PHE A C 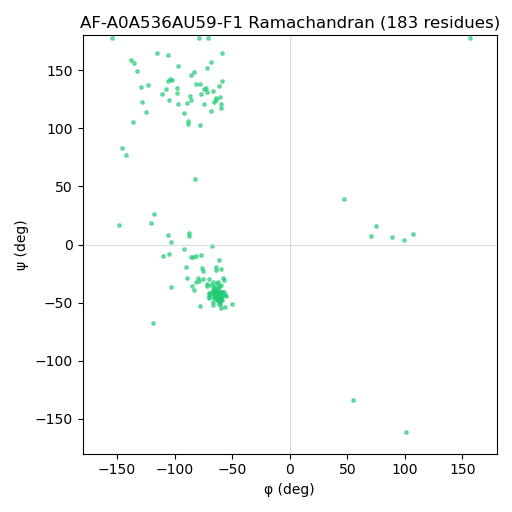1
ATOM 914 O O . PHE A 1 125 ? 8.351 7.336 -7.903 1.00 96.12 125 PHE A O 1
ATOM 921 N N . PHE A 1 126 ? 6.741 6.144 -8.913 1.00 95.69 126 PHE A N 1
ATOM 922 C CA . PHE A 1 126 ? 6.879 6.724 -10.243 1.00 95.69 126 PHE A CA 1
ATOM 923 C C . PHE A 1 126 ? 5.688 7.639 -10.545 1.00 95.69 126 PHE A C 1
ATOM 925 O O . PHE A 1 126 ? 4.634 7.569 -9.913 1.00 95.69 126 PHE A O 1
ATOM 932 N N . ASN A 1 127 ? 5.844 8.492 -11.557 1.00 94.75 127 ASN A N 1
ATOM 933 C CA . ASN A 1 127 ? 4.884 9.554 -11.868 1.00 94.75 127 ASN A CA 1
ATOM 934 C C . ASN A 1 127 ? 3.442 9.046 -12.087 1.00 94.75 127 ASN A C 1
ATOM 936 O O . ASN A 1 127 ? 2.495 9.604 -11.546 1.00 94.75 127 ASN A O 1
ATOM 940 N N . VAL A 1 128 ? 3.271 7.953 -12.840 1.00 94.19 128 VAL A N 1
ATOM 941 C CA . VAL A 1 128 ? 1.944 7.372 -13.139 1.00 94.19 128 VAL A CA 1
ATOM 942 C C . VAL A 1 128 ? 1.463 6.361 -12.087 1.00 94.19 128 VAL A C 1
ATOM 944 O O . VAL A 1 128 ? 0.437 5.710 -12.279 1.00 94.19 128 VAL A O 1
ATOM 947 N N . ASN A 1 129 ? 2.157 6.265 -10.946 1.00 96.12 129 ASN A N 1
ATOM 948 C CA . ASN A 1 129 ? 1.689 5.564 -9.749 1.00 96.12 129 ASN A CA 1
ATOM 949 C C . ASN A 1 129 ? 1.308 4.093 -10.035 1.00 96.12 129 ASN A C 1
ATOM 951 O O . ASN A 1 129 ? 2.046 3.396 -10.725 1.00 96.12 129 ASN A O 1
ATOM 955 N N . SER A 1 130 ? 0.157 3.605 -9.557 1.00 96.94 130 SER A N 1
ATOM 956 C CA . SER A 1 130 ? -0.317 2.226 -9.776 1.00 96.94 130 SER A CA 1
ATOM 957 C C . SER A 1 130 ? -0.701 1.886 -11.222 1.00 96.94 130 SER A C 1
ATOM 959 O O . SER A 1 130 ? -1.063 0.742 -11.479 1.00 96.94 130 SER A O 1
ATOM 961 N N . ALA A 1 131 ? -0.618 2.827 -12.171 1.00 97.06 131 ALA A N 1
ATOM 962 C CA . ALA A 1 131 ? -0.649 2.498 -13.599 1.00 97.06 131 ALA A CA 1
ATOM 963 C C . ALA A 1 131 ? 0.747 2.133 -14.143 1.00 97.06 131 ALA A C 1
ATOM 965 O O . ALA A 1 131 ? 0.869 1.652 -15.268 1.00 97.06 131 ALA A O 1
ATOM 966 N N . HIS A 1 132 ? 1.813 2.367 -13.370 1.00 97.62 132 HIS A N 1
ATOM 967 C CA . HIS A 1 132 ? 3.176 2.051 -13.771 1.00 97.62 132 HIS A CA 1
ATOM 968 C C . HIS A 1 132 ? 3.440 0.540 -13.632 1.00 97.62 132 HIS A C 1
ATOM 970 O O . HIS A 1 132 ? 3.256 -0.001 -12.536 1.00 97.62 132 HIS A O 1
ATOM 976 N N . PRO A 1 133 ? 3.969 -0.147 -14.664 1.00 97.50 133 PRO A N 1
ATOM 977 C CA . PRO A 1 133 ? 4.239 -1.587 -14.595 1.00 97.50 133 PRO A CA 1
ATOM 978 C C . PRO A 1 133 ? 5.185 -2.001 -13.458 1.00 97.50 133 PRO A C 1
ATOM 980 O O . PRO A 1 133 ? 5.067 -3.097 -12.929 1.00 97.50 133 PRO A O 1
ATOM 983 N N . PHE A 1 134 ? 6.105 -1.126 -13.036 1.00 97.56 134 PHE A N 1
ATOM 984 C CA . PHE A 1 134 ? 6.981 -1.395 -11.882 1.00 97.56 134 PHE A CA 1
ATOM 985 C C . PHE A 1 134 ? 6.320 -1.219 -10.510 1.00 97.56 134 PHE A C 1
ATOM 987 O O . PHE A 1 134 ? 6.953 -1.576 -9.519 1.00 97.56 134 PHE A O 1
ATOM 994 N N . GLU A 1 135 ? 5.100 -0.681 -10.431 1.00 98.12 135 GLU A N 1
ATOM 995 C CA . GLU A 1 135 ? 4.308 -0.643 -9.188 1.00 98.12 135 GLU A CA 1
ATOM 996 C C . GLU A 1 135 ? 3.212 -1.700 -9.180 1.00 98.12 135 GLU A C 1
ATOM 998 O O . GLU A 1 135 ? 2.970 -2.283 -8.131 1.00 98.12 135 GLU A O 1
ATOM 1003 N N . ASN A 1 136 ? 2.601 -1.964 -10.339 1.00 98.38 136 ASN A N 1
ATOM 1004 C CA . ASN A 1 136 ? 1.462 -2.863 -10.483 1.00 98.38 136 ASN A CA 1
ATOM 1005 C C . ASN A 1 136 ? 1.558 -3.674 -11.798 1.00 98.38 136 ASN A C 1
ATOM 1007 O O . ASN A 1 136 ? 0.919 -3.340 -12.797 1.00 98.38 136 ASN A O 1
ATOM 1011 N N . PRO A 1 137 ? 2.404 -4.715 -11.838 1.00 98.00 137 PRO A N 1
ATOM 1012 C CA . PRO A 1 137 ? 2.762 -5.424 -13.067 1.00 98.00 137 PRO A CA 1
ATOM 1013 C C . PRO A 1 137 ? 1.673 -6.358 -13.603 1.00 98.00 137 PRO A C 1
ATOM 1015 O O . PRO A 1 137 ? 1.708 -6.719 -14.778 1.00 98.00 137 PRO A O 1
ATOM 1018 N N . THR A 1 138 ? 0.739 -6.813 -12.762 1.00 98.50 138 THR A N 1
ATOM 1019 C CA . THR A 1 138 ? -0.190 -7.900 -13.110 1.00 98.50 138 THR A CA 1
ATOM 1020 C C . THR A 1 138 ? -1.622 -7.625 -12.637 1.00 98.50 138 THR A C 1
ATOM 1022 O O . THR A 1 138 ? -1.834 -6.902 -11.662 1.00 98.50 138 THR A O 1
ATOM 1025 N N . PRO A 1 139 ? -2.641 -8.273 -13.233 1.00 98.25 139 PRO A N 1
ATOM 1026 C CA . PRO A 1 139 ? -4.003 -8.227 -12.694 1.00 98.25 139 PRO A CA 1
ATOM 1027 C C . PRO A 1 139 ? -4.094 -8.725 -11.244 1.00 98.25 139 PRO A C 1
ATOM 1029 O O . PRO A 1 139 ? -4.929 -8.253 -10.475 1.00 98.25 139 PRO A O 1
ATOM 1032 N N . TRP A 1 140 ? -3.219 -9.659 -10.856 1.00 98.19 140 TRP A N 1
ATOM 1033 C CA . TRP A 1 140 ? -3.163 -10.185 -9.497 1.00 98.19 140 TRP A CA 1
ATOM 1034 C C . TRP A 1 140 ? -2.637 -9.154 -8.493 1.00 98.19 140 TRP A C 1
ATOM 1036 O O . TRP A 1 140 ? -3.260 -8.952 -7.451 1.00 98.19 140 TRP A O 1
ATOM 1046 N N . THR A 1 141 ? -1.551 -8.441 -8.813 1.00 98.06 141 THR A N 1
ATOM 1047 C CA . THR A 1 141 ? -1.084 -7.319 -7.979 1.00 98.06 141 THR A CA 1
ATOM 1048 C C . THR A 1 141 ? -2.152 -6.246 -7.874 1.00 98.06 141 THR A C 1
ATOM 1050 O O . THR A 1 141 ? -2.433 -5.790 -6.770 1.00 98.06 141 THR A O 1
ATOM 1053 N N . ASN A 1 142 ? -2.841 -5.941 -8.975 1.00 98.38 142 ASN A N 1
ATOM 1054 C CA . ASN A 1 142 ? -3.915 -4.958 -8.972 1.00 98.38 142 ASN A CA 1
ATOM 1055 C C . ASN A 1 142 ? -5.049 -5.362 -8.019 1.00 98.38 142 ASN A C 1
ATOM 1057 O O . ASN A 1 142 ? -5.534 -4.548 -7.237 1.00 98.38 142 ASN A O 1
ATOM 1061 N N . PHE A 1 143 ? -5.442 -6.636 -8.033 1.00 98.38 143 PHE A N 1
ATOM 1062 C CA . PHE A 1 143 ? -6.436 -7.171 -7.105 1.00 98.38 143 PHE A CA 1
ATOM 1063 C C . PHE A 1 143 ? -5.997 -7.057 -5.637 1.00 98.38 143 PHE A C 1
ATOM 1065 O O . PHE A 1 143 ? -6.779 -6.612 -4.793 1.00 98.38 143 PHE A O 1
ATOM 1072 N N . LEU A 1 144 ? -4.738 -7.390 -5.330 1.00 98.19 144 LEU A N 1
ATOM 1073 C CA . LEU A 1 144 ? -4.180 -7.236 -3.983 1.00 98.19 144 LEU A CA 1
ATOM 1074 C C . LEU A 1 144 ? -4.131 -5.768 -3.537 1.00 98.19 144 LEU A C 1
ATOM 1076 O O . LEU A 1 144 ? -4.463 -5.473 -2.386 1.00 98.19 144 LEU A O 1
ATOM 1080 N N . GLU A 1 145 ? -3.753 -4.844 -4.424 1.00 98.31 145 GLU A N 1
ATOM 1081 C CA . GLU A 1 145 ? -3.759 -3.404 -4.143 1.00 98.31 145 GLU A CA 1
ATOM 1082 C C . GLU A 1 145 ? -5.178 -2.902 -3.841 1.00 98.31 145 GLU A C 1
ATOM 1084 O O . GLU A 1 145 ? -5.376 -2.232 -2.827 1.00 98.31 145 GLU A O 1
ATOM 1089 N N . MET A 1 146 ? -6.177 -3.297 -4.640 1.00 97.62 146 MET A N 1
ATOM 1090 C CA . MET A 1 146 ? -7.584 -2.931 -4.413 1.00 97.62 146 MET A CA 1
ATOM 1091 C C . MET A 1 146 ? -8.112 -3.436 -3.065 1.00 97.62 146 MET A C 1
ATOM 1093 O O . MET A 1 146 ? -8.729 -2.673 -2.320 1.00 97.62 146 MET A O 1
ATOM 1097 N N . ILE A 1 147 ? -7.836 -4.698 -2.710 1.00 97.31 147 ILE A N 1
ATOM 1098 C CA . ILE A 1 147 ? -8.196 -5.231 -1.386 1.00 97.31 147 ILE A CA 1
ATOM 1099 C C . ILE A 1 147 ? -7.517 -4.416 -0.286 1.00 97.31 147 ILE A C 1
ATOM 1101 O O . ILE A 1 147 ? -8.154 -4.069 0.709 1.00 97.31 147 ILE A O 1
ATOM 1105 N N . SER A 1 148 ? -6.236 -4.093 -0.462 1.00 97.69 148 SER A N 1
ATOM 1106 C CA . SER A 1 148 ? -5.436 -3.402 0.551 1.00 97.69 148 SER A CA 1
ATOM 1107 C C . SER A 1 148 ? -5.980 -2.015 0.892 1.00 97.69 148 SER A C 1
ATOM 1109 O O . SER A 1 148 ? -5.972 -1.652 2.067 1.00 97.69 148 SER A O 1
ATOM 1111 N N . ILE A 1 149 ? -6.515 -1.284 -0.093 1.00 97.19 149 ILE A N 1
ATOM 1112 C CA . ILE A 1 149 ? -7.161 0.024 0.118 1.00 97.19 149 ILE A CA 1
ATOM 1113 C C . ILE A 1 149 ? -8.370 -0.095 1.061 1.00 97.19 149 ILE A C 1
ATOM 1115 O O . ILE A 1 149 ? -8.581 0.753 1.929 1.00 97.19 149 ILE A O 1
ATOM 1119 N N . LEU A 1 150 ? -9.175 -1.150 0.915 1.00 96.25 150 LEU A N 1
ATOM 1120 C CA . LEU A 1 150 ? -10.431 -1.309 1.660 1.00 96.25 150 LEU A CA 1
ATOM 1121 C C . LEU A 1 150 ? -10.266 -2.054 2.991 1.00 96.25 150 LEU A C 1
ATOM 1123 O O . LEU A 1 150 ? -11.129 -1.949 3.868 1.00 96.25 150 LEU A O 1
ATOM 1127 N N . LEU A 1 151 ? -9.176 -2.805 3.152 1.00 97.12 151 LEU A N 1
ATOM 1128 C CA . LEU A 1 151 ? -9.000 -3.778 4.227 1.00 97.12 151 LEU A CA 1
ATOM 1129 C C . LEU A 1 151 ? -9.079 -3.149 5.625 1.00 97.12 151 LEU A C 1
ATOM 1131 O O . LEU A 1 151 ? -9.883 -3.579 6.455 1.00 97.12 151 LEU A O 1
ATOM 1135 N N . ILE A 1 152 ? -8.267 -2.121 5.891 1.00 97.38 152 ILE A N 1
ATOM 1136 C CA . ILE A 1 152 ? -8.196 -1.493 7.219 1.00 97.38 152 ILE A CA 1
ATOM 1137 C C . ILE A 1 152 ? -9.480 -0.717 7.525 1.00 97.38 152 ILE A C 1
ATOM 1139 O O . ILE A 1 152 ? -10.040 -0.875 8.608 1.00 97.38 152 ILE A O 1
ATOM 1143 N N . SER A 1 153 ? -9.993 0.064 6.573 1.00 95.25 153 SER A N 1
ATOM 1144 C CA . SER A 1 153 ? -11.240 0.824 6.742 1.00 95.25 153 SER A CA 1
ATOM 1145 C C . SER A 1 153 ? -12.427 -0.089 7.073 1.00 95.25 153 SER A C 1
ATOM 1147 O O . SER A 1 153 ? -13.185 0.179 8.010 1.00 95.25 153 SER A O 1
ATOM 1149 N N . SER A 1 154 ? -12.541 -1.226 6.381 1.00 96.44 154 SER A N 1
ATOM 1150 C CA . SER A 1 154 ? -13.581 -2.227 6.652 1.00 96.44 154 SER A CA 1
ATOM 1151 C C . SER A 1 154 ? -13.403 -2.879 8.028 1.00 96.44 154 SER A C 1
ATOM 1153 O O . SER A 1 154 ? -14.362 -2.997 8.797 1.00 96.44 154 SER A O 1
ATOM 1155 N N . ALA A 1 155 ? -12.169 -3.242 8.396 1.00 97.69 155 ALA A N 1
ATOM 1156 C CA . ALA A 1 155 ? -11.863 -3.817 9.707 1.00 97.69 155 ALA A CA 1
ATOM 1157 C C . ALA A 1 155 ? -12.157 -2.846 10.868 1.00 97.69 155 ALA A C 1
ATOM 1159 O O . ALA A 1 155 ? -12.584 -3.267 11.950 1.00 97.69 155 ALA A O 1
ATOM 1160 N N . LEU A 1 156 ? -11.980 -1.540 10.657 1.00 97.94 156 LEU A N 1
ATOM 1161 C CA . LEU A 1 156 ? -12.275 -0.516 11.661 1.00 97.94 156 LEU A CA 1
ATOM 1162 C C . LEU A 1 156 ? -13.777 -0.345 11.907 1.00 97.94 156 LEU A C 1
ATOM 1164 O O . LEU A 1 156 ? -14.165 -0.083 13.045 1.00 97.94 156 LEU A O 1
ATOM 1168 N N . CYS A 1 157 ? -14.630 -0.589 10.909 1.00 97.94 157 CYS A N 1
ATOM 1169 C CA . CYS A 1 157 ? -16.085 -0.617 11.104 1.00 97.94 157 CYS A CA 1
ATOM 1170 C C . CYS A 1 157 ? -16.493 -1.738 12.063 1.00 97.94 157 CYS A C 1
ATOM 1172 O O . CYS A 1 157 ? -17.256 -1.531 13.009 1.00 97.94 157 CYS A O 1
ATOM 1174 N N . TYR A 1 158 ? -15.923 -2.929 11.872 1.00 97.75 158 TYR A N 1
ATOM 1175 C CA . TYR A 1 158 ? -16.138 -4.042 12.793 1.00 97.75 158 TYR A CA 1
ATOM 1176 C C . TYR A 1 158 ? -15.557 -3.753 14.187 1.00 97.75 158 TYR A C 1
ATOM 1178 O O . TYR A 1 158 ? -16.208 -4.017 15.204 1.00 97.75 158 TYR A O 1
ATOM 1186 N N . THR A 1 159 ? -14.365 -3.151 14.241 1.00 97.69 159 THR A N 1
ATOM 1187 C CA . THR A 1 159 ? -13.714 -2.727 15.491 1.00 97.69 159 THR A CA 1
ATOM 1188 C C . THR A 1 159 ? -14.587 -1.742 16.268 1.00 97.69 159 THR A C 1
ATOM 1190 O O . THR A 1 159 ? -14.762 -1.912 17.474 1.00 97.69 159 THR A O 1
ATOM 1193 N N . PHE A 1 160 ? -15.211 -0.775 15.590 1.00 97.94 160 PHE A N 1
ATOM 1194 C CA . PHE A 1 160 ? -16.177 0.147 16.185 1.00 97.94 160 PHE A CA 1
ATOM 1195 C C . PHE A 1 160 ? -17.336 -0.590 16.861 1.00 97.94 160 PHE A C 1
ATOM 1197 O O . PHE A 1 160 ? -17.561 -0.401 18.059 1.00 97.94 160 PHE A O 1
ATOM 1204 N N . GLY A 1 161 ? -18.014 -1.488 16.139 1.00 97.25 161 GLY A N 1
ATOM 1205 C CA . GLY A 1 161 ? -19.122 -2.265 16.701 1.00 97.25 161 GLY A CA 1
ATOM 1206 C C . GLY A 1 161 ? -18.698 -3.097 17.918 1.00 97.25 161 GLY A C 1
ATOM 1207 O O . GLY A 1 161 ? -19.370 -3.092 18.952 1.00 97.25 161 GLY A O 1
ATOM 1208 N N . LYS A 1 162 ? -17.531 -3.752 17.848 1.00 97.56 162 LYS A N 1
ATOM 1209 C CA . LYS A 1 162 ? -16.961 -4.500 18.983 1.00 97.56 162 LYS A CA 1
ATOM 1210 C C . LYS A 1 162 ? -16.648 -3.613 20.184 1.00 97.56 162 LYS A C 1
ATOM 1212 O O . LYS A 1 162 ? -16.925 -4.007 21.315 1.00 97.56 162 LYS A O 1
ATOM 1217 N N . MET A 1 163 ? -16.076 -2.434 19.964 1.00 96.75 163 MET A N 1
ATOM 1218 C CA . MET A 1 163 ? -15.690 -1.530 21.045 1.00 96.75 163 MET A CA 1
ATOM 1219 C C . MET A 1 163 ? -16.896 -0.875 21.720 1.00 96.75 163 MET A C 1
ATOM 1221 O O . MET A 1 163 ? -16.856 -0.702 22.938 1.00 96.75 163 MET A O 1
ATOM 1225 N N . VAL A 1 164 ? -17.957 -0.556 20.972 1.00 94.88 164 VAL A N 1
ATOM 1226 C CA . VAL A 1 164 ? -19.212 0.002 21.515 1.00 94.88 164 VAL A CA 1
ATOM 1227 C C . VAL A 1 164 ? -20.076 -1.070 22.194 1.00 94.88 164 VAL A C 1
ATOM 1229 O O . VAL A 1 164 ? -20.874 -0.746 23.069 1.00 94.88 164 VAL A O 1
ATOM 1232 N N . GLY A 1 165 ? -19.861 -2.349 21.874 1.00 95.50 165 GLY A N 1
ATOM 1233 C CA . GLY A 1 165 ? -20.549 -3.487 22.493 1.00 95.50 165 GLY A CA 1
ATOM 1234 C C . GLY A 1 165 ? -21.715 -4.044 21.673 1.00 95.50 165 GLY A C 1
ATOM 1235 O O . GLY A 1 165 ? -22.369 -4.979 22.123 1.00 95.50 165 GLY A O 1
ATOM 1236 N N . ASP A 1 166 ? -21.948 -3.523 20.466 1.00 96.62 166 ASP A N 1
ATOM 1237 C CA . ASP A 1 166 ? -22.932 -4.050 19.520 1.00 96.62 166 ASP A CA 1
ATOM 1238 C C . ASP A 1 166 ? -22.339 -4.092 18.105 1.00 96.62 166 ASP A C 1
ATOM 1240 O O . ASP A 1 166 ? -22.199 -3.072 17.424 1.00 96.62 166 ASP A O 1
ATOM 1244 N N . THR A 1 167 ? -21.997 -5.294 17.632 1.00 97.00 167 THR A N 1
ATOM 1245 C CA . THR A 1 167 ? -21.408 -5.489 16.299 1.00 97.00 167 THR A CA 1
ATOM 1246 C C . THR A 1 167 ? -22.348 -5.094 15.169 1.00 97.00 167 THR A C 1
ATOM 1248 O O . THR A 1 167 ? -21.866 -4.784 14.080 1.00 97.00 167 THR A O 1
ATOM 1251 N N . ARG A 1 168 ? -23.666 -5.064 15.403 1.00 97.69 168 ARG A N 1
ATOM 1252 C CA . ARG A 1 168 ? -24.647 -4.667 14.383 1.00 97.69 168 ARG A CA 1
ATOM 1253 C C . ARG A 1 168 ? -24.440 -3.223 13.939 1.00 97.69 168 ARG A C 1
ATOM 1255 O O . ARG A 1 168 ? -24.622 -2.940 12.765 1.00 97.69 168 ARG A O 1
ATOM 1262 N N . GLN A 1 169 ? -23.982 -2.345 14.833 1.00 97.19 169 GLN A N 1
ATOM 1263 C CA . GLN A 1 169 ? -23.661 -0.954 14.494 1.00 97.19 169 GLN A CA 1
ATOM 1264 C C . GLN A 1 169 ? -22.487 -0.871 13.511 1.00 97.19 169 GLN A C 1
ATOM 1266 O O . GLN A 1 169 ? -22.545 -0.143 12.526 1.00 97.19 169 GLN A O 1
ATOM 1271 N N . GLY A 1 170 ? -21.443 -1.675 13.734 1.00 97.44 170 GLY A N 1
ATOM 1272 C CA . GLY A 1 170 ? -20.312 -1.776 12.809 1.00 97.44 170 GLY A CA 1
ATOM 1273 C C . GLY A 1 170 ? -20.722 -2.302 11.433 1.00 97.44 170 GLY A C 1
ATOM 1274 O O . GLY A 1 170 ? -20.336 -1.734 10.413 1.00 97.44 170 GLY A O 1
ATOM 1275 N N . TRP A 1 171 ? -21.555 -3.347 11.406 1.00 97.88 171 TRP A N 1
ATOM 1276 C CA . TRP A 1 171 ? -22.109 -3.893 10.164 1.00 97.88 171 TRP A CA 1
ATOM 1277 C C . TRP A 1 171 ? -23.039 -2.915 9.447 1.00 97.88 171 TRP A C 1
ATOM 1279 O O . TRP A 1 171 ? -22.981 -2.841 8.227 1.00 97.88 171 TRP A O 1
ATOM 1289 N N . ALA A 1 172 ? -23.851 -2.145 10.174 1.00 97.88 172 ALA A N 1
ATOM 1290 C CA . ALA A 1 172 ? -24.731 -1.139 9.588 1.00 97.88 172 ALA A CA 1
ATOM 1291 C C . ALA A 1 172 ? -23.931 -0.044 8.866 1.00 97.88 172 ALA A C 1
ATOM 1293 O O . ALA A 1 172 ? -24.242 0.285 7.722 1.00 97.88 172 ALA A O 1
ATOM 1294 N N . VAL A 1 173 ? -22.864 0.466 9.494 1.00 97.00 173 VAL A N 1
ATOM 1295 C CA . VAL A 1 173 ? -21.967 1.460 8.881 1.00 97.00 173 VAL A CA 1
ATOM 1296 C C . VAL A 1 173 ? -21.268 0.883 7.649 1.00 97.00 173 VAL A C 1
ATOM 1298 O O . VAL A 1 173 ? -21.280 1.508 6.590 1.00 97.00 173 VAL A O 1
ATOM 1301 N N . LEU A 1 174 ? -20.709 -0.328 7.757 1.00 97.44 174 LEU A N 1
ATOM 1302 C CA . LEU A 1 174 ? -20.049 -0.985 6.628 1.00 97.44 174 LEU A CA 1
ATOM 1303 C C . LEU A 1 174 ? -21.022 -1.232 5.467 1.00 97.44 174 LEU A C 1
ATOM 1305 O O . LEU A 1 174 ? -20.692 -0.930 4.326 1.00 97.44 174 LEU A O 1
ATOM 1309 N N . ALA A 1 175 ? -22.225 -1.734 5.752 1.00 97.38 175 ALA A N 1
ATOM 1310 C CA . ALA A 1 175 ? -23.245 -1.996 4.742 1.00 97.38 175 ALA A CA 1
ATOM 1311 C C . ALA A 1 175 ? -23.674 -0.712 4.025 1.00 97.38 175 ALA A C 1
ATOM 1313 O O . ALA A 1 175 ? -23.742 -0.704 2.800 1.00 97.38 175 ALA A O 1
ATOM 1314 N N . ALA A 1 176 ? -23.899 0.382 4.760 1.00 97.56 176 ALA A N 1
ATOM 1315 C CA . ALA A 1 176 ? -24.242 1.669 4.161 1.00 97.56 176 ALA A CA 1
ATOM 1316 C C . ALA A 1 176 ? -23.150 2.157 3.194 1.00 97.56 176 ALA A C 1
ATOM 1318 O O . ALA A 1 176 ? -23.453 2.514 2.057 1.00 97.56 176 ALA A O 1
ATOM 1319 N N . MET A 1 177 ? -21.878 2.110 3.607 1.00 97.12 177 MET A N 1
ATOM 1320 C CA . MET A 1 177 ? -20.758 2.504 2.743 1.00 97.12 177 MET A CA 1
ATOM 1321 C C . MET A 1 177 ? -20.610 1.587 1.524 1.00 97.12 177 MET A C 1
ATOM 1323 O O . MET A 1 177 ? -20.374 2.077 0.424 1.00 97.12 177 MET A O 1
ATOM 1327 N N . MET A 1 178 ? -20.790 0.274 1.696 1.00 95.38 178 MET A N 1
ATOM 1328 C CA . MET A 1 178 ? -20.716 -0.689 0.594 1.00 95.38 178 MET A CA 1
ATOM 1329 C C . MET A 1 178 ? -21.855 -0.514 -0.411 1.00 95.38 178 MET A C 1
ATOM 1331 O O . MET A 1 178 ? -21.614 -0.614 -1.608 1.00 95.38 178 MET A O 1
ATOM 1335 N N . ILE A 1 179 ? -23.075 -0.217 0.0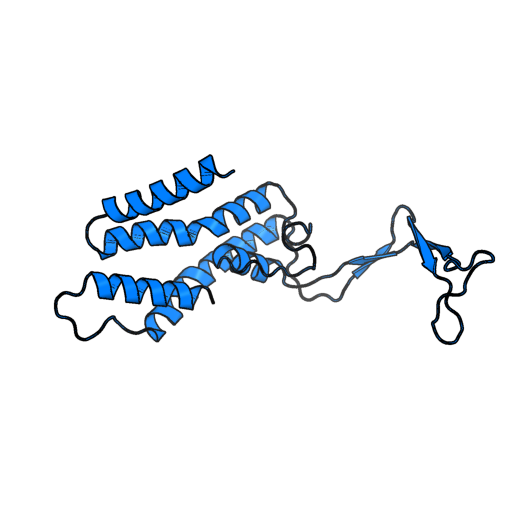45 1.00 96.81 179 ILE A N 1
ATOM 1336 C CA . ILE A 1 179 ? -24.201 0.082 -0.850 1.00 96.81 179 ILE A CA 1
ATOM 1337 C C . ILE A 1 179 ? -23.887 1.325 -1.682 1.00 96.81 179 ILE A C 1
ATOM 1339 O O . ILE A 1 179 ? -24.042 1.290 -2.897 1.00 96.81 179 ILE A O 1
ATOM 1343 N N . ILE A 1 180 ? -23.404 2.399 -1.048 1.00 96.06 180 ILE A N 1
ATOM 1344 C CA . ILE A 1 180 ? -23.031 3.628 -1.760 1.00 96.06 180 ILE A CA 1
ATOM 1345 C C . ILE A 1 180 ? -21.920 3.347 -2.778 1.00 96.06 180 ILE A C 1
ATOM 1347 O O . ILE A 1 180 ? -22.013 3.810 -3.909 1.00 96.06 180 ILE A O 1
ATOM 1351 N N . LEU A 1 181 ? -20.904 2.563 -2.404 1.00 94.00 181 LEU A N 1
ATOM 1352 C CA . LEU A 1 181 ? -19.814 2.186 -3.304 1.00 94.00 181 LEU A CA 1
ATOM 1353 C C . LEU A 1 181 ? -20.320 1.398 -4.519 1.00 94.00 181 LEU A C 1
ATOM 1355 O O . LEU A 1 181 ? -19.931 1.705 -5.635 1.00 94.00 181 LEU A O 1
ATOM 1359 N N . VAL A 1 182 ? -21.180 0.399 -4.311 1.00 94.38 182 VAL A N 1
ATOM 1360 C CA . VAL A 1 182 ? -21.690 -0.463 -5.393 1.00 94.38 182 VAL A CA 1
ATOM 1361 C C . VAL A 1 182 ? -22.671 0.275 -6.302 1.00 94.38 182 VAL A C 1
ATOM 1363 O O . VAL A 1 182 ? -22.709 -0.002 -7.490 1.00 94.38 182 VAL A O 1
ATOM 1366 N N . VAL A 1 183 ? -23.471 1.196 -5.760 1.00 96.06 183 VAL A N 1
ATOM 1367 C CA . VAL A 1 183 ? -24.414 2.000 -6.556 1.00 96.06 183 VAL A CA 1
ATOM 1368 C C . VAL A 1 183 ? -23.708 3.143 -7.290 1.00 96.06 183 VAL A C 1
ATOM 1370 O O . VAL A 1 183 ? -24.169 3.567 -8.345 1.00 96.06 183 VAL A O 1
ATOM 1373 N N . GLY A 1 184 ? -22.633 3.684 -6.713 1.00 89.12 184 GLY A N 1
ATOM 1374 C CA . GLY A 1 184 ? -21.906 4.830 -7.259 1.00 89.12 184 GLY A CA 1
ATOM 1375 C C . GLY A 1 184 ? -20.856 4.496 -8.323 1.00 89.12 184 GLY A C 1
ATOM 1376 O O . GLY A 1 184 ? -20.342 5.428 -8.940 1.00 89.12 184 GLY A O 1
ATOM 1377 N N . VAL A 1 185 ? -20.523 3.216 -8.511 1.00 78.25 185 VAL A N 1
ATOM 1378 C CA . VAL A 1 185 ? -19.616 2.698 -9.556 1.00 78.25 185 VAL A CA 1
ATOM 1379 C C . VAL A 1 185 ? -20.440 2.149 -10.711 1.00 78.25 185 VAL A C 1
ATOM 1381 O O . VAL A 1 185 ? -20.075 2.451 -11.867 1.00 78.25 185 VAL A O 1
#

Secondary structure (DSSP, 8-state):
-HHHHHHHHHHHHHHHH-SS-S----HHHHHHHHIIIIIHHHHHHHHHHHHHTT--B--PPPEEEEEEEEEEEEEEPB-TTSPBPB-TTSSBPEEEEEEEEEEEP-SBHHHHHHHHHHTT----SSTTGGGSTTT--SHHHHHHHHHHHHHHHHHHHHHHHHHHT-HHHHHHHHHHHHHHHHHH-

Radius of gyration: 24.68 Å; Cα contacts (8 Å, |Δi|>4): 246; chains: 1; bounding box: 48×43×76 Å

Mean predicted aligned error: 6.58 Å

pLDDT: mean 93.29, std 7.65, range [71.75, 98.62]

Nearest PDB structures (foldseek):
  7nnl-assembly1_A  TM=9.803E-01  e=1.283E-12  Escherichia coli
  7lc3-assembly1_A  TM=9.806E-01  e=2.300E-12  Escherichia coli K-12
  7nnp-assembly1_A  TM=9.786E-01  e=1.489E-11  Escherichia coli

Foldseek 3Di:
DLQQVQLVLQLVLQVVQDPDDPGSDDSVVSSVCCVPVPLVVQLVVLLVVQVVLQQAADDDAWDKDFDPDWDWDWDFDADPVGHFDADPVRHGHTDTDTDGIDTHDHHRQSSVLSNCQLSVVQDAPDPVRCVDCNSPVDPVNVVVSVCSNCVVVLVVLQVSCVSNVHSVRSVVVNVVVVVCVVVVD

Solvent-accessible surface area (backbone atoms only — not comparable to full-atom values): 10131 Å² total; per-residue (Å²): 110,47,36,56,55,51,27,51,50,53,30,49,54,43,49,75,59,50,87,82,64,95,71,53,80,56,63,67,60,40,28,51,47,38,38,66,73,46,50,47,56,53,21,52,54,45,15,53,56,34,39,75,61,56,14,36,67,43,85,56,72,68,43,76,42,77,48,95,66,66,45,80,45,74,44,63,39,55,46,99,87,66,49,64,38,58,40,101,84,73,45,65,33,59,46,78,43,77,42,48,63,48,79,43,88,58,34,60,34,19,59,47,51,25,43,18,26,48,43,64,63,73,64,52,85,52,94,65,23,74,76,29,53,52,64,32,55,40,74,66,47,46,52,53,44,57,49,28,45,47,47,55,65,54,52,48,28,46,47,48,6,58,71,67,70,43,53,64,60,10,48,51,54,46,48,53,54,49,50,51,53,66,73,73,106